Protein AF-0000000085017268 (afdb_homodimer)

Secondary structure (DSSP, 8-state):
----PPP-EEEEEE-HHHHHHHHTT-----HHHHHHHHHTT-SEEEEE-S-HHHHHHHHHHIIIII--SEEEEES---SSTT--HHHHHHHH-SEE-HHHHHHHHHHHHHHHGGGGGG---EEEEETTEEEEEE-SSHHHHHHHHHHHHHHHHHHHHHHHH-/----PPP-EEEEEE-HHHHHHHHTT-----HHHHHHHHHTT-SEEEEE-S-HHHHHHHHHHIIIII--SEEEEES---SSTT--HHHHHHHH-SEE-HHHHHHHHHHHHHHHGGGGGG---EEEEETTEEEEEE-SSHHHHHHHHHHHHHHHHHHHHHHHH-

Sequence (324 aa):
MHKKVEPKFGVITVSTSRYKALCLGEEVRDESGTFLRNELKAKCYTIVPDNREMIKGAIDFFIDKFKVNCIVLTGGTGLEREDVTIETLKEMFEKELEGFKIIFQLLSYEEVRFRTILSRATAGIYRKTLIYSLPGSLNACKLGAKIIKEESSHILGHVVKEMHKKVEPKFGVITVSTSRYKALCLGEEVRDESGTFLRNELKAKCYTIVPDNREMIKGAIDFFIDKFKVNCIVLTGGTGLEREDVTIETLKEMFEKELEGFKIIFQLLSYEEVRFRTILSRATAGIYRKTLIYSLPGSLNACKLGAKIIKEESSHILGHVVKE

Nearest PDB structures (foldseek):
  1r2k-assembly1_B  TM=9.024E-01  e=4.038E-14  Escherichia coli
  1mkz-assembly1_A  TM=8.775E-01  e=2.925E-14  Escherichia coli
  8byr-assembly1_B  TM=8.751E-01  e=1.231E-12  Mycolicibacterium smegmatis
  3rfq-assembly1_C  TM=8.771E-01  e=2.899E-11  Mycobacterium marinum M
  8byr-assembly1_C  TM=8.784E-01  e=4.001E-11  Mycolicibacterium smegmatis

pLDDT: mean 91.17, std 10.41, range [39.97, 98.94]

Radius of gyration: 21.65 Å; Cα contacts (8 Å, |Δi|>4): 636; chains: 2; bounding box: 40×64×43 Å

Structure (mmCIF, N/CA/C/O backbone):
data_AF-0000000085017268-model_v1
#
loop_
_entity.id
_entity.type
_entity.pdbx_description
1 polymer 'Molybdenum cofactor synthesis domain protein'
#
loop_
_atom_site.group_PDB
_atom_site.id
_atom_site.type_symbol
_atom_site.label_atom_id
_atom_site.label_alt_id
_atom_site.label_comp_id
_atom_site.label_asym_id
_atom_site.label_entity_id
_atom_site.label_seq_id
_atom_site.pdbx_PDB_ins_code
_atom_site.Cartn_x
_atom_site.Cartn_y
_atom_site.Cartn_z
_atom_site.occupancy
_atom_site.B_iso_or_equiv
_atom_site.auth_seq_id
_atom_site.auth_comp_id
_atom_site.auth_asym_id
_atom_site.auth_atom_id
_atom_site.pdbx_PDB_model_num
ATOM 1 N N . MET A 1 1 ? 19.297 -27.172 -23.047 1 39.97 1 MET A N 1
ATOM 2 C CA . MET A 1 1 ? 19.234 -27.422 -21.609 1 39.97 1 MET A CA 1
ATOM 3 C C . MET A 1 1 ? 18.906 -26.141 -20.844 1 39.97 1 MET A C 1
ATOM 5 O O . MET A 1 1 ? 19.672 -25.188 -20.875 1 39.97 1 MET A O 1
ATOM 9 N N . HIS A 1 2 ? 17.656 -25.812 -20.75 1 56.09 2 HIS A N 1
ATOM 10 C CA . HIS A 1 2 ? 17.266 -24.469 -20.359 1 56.09 2 HIS A CA 1
ATOM 11 C C . HIS A 1 2 ? 17.781 -24.109 -18.969 1 56.09 2 HIS A C 1
ATOM 13 O O . HIS A 1 2 ? 17.953 -24.984 -18.125 1 56.09 2 HIS A O 1
ATOM 19 N N . LYS A 1 3 ? 18.531 -23.125 -18.922 1 58.94 3 LYS A N 1
ATOM 20 C CA . LYS A 1 3 ? 19.141 -22.656 -17.672 1 58.94 3 LYS A CA 1
ATOM 21 C C . LYS A 1 3 ? 18.109 -22.594 -16.547 1 58.94 3 LYS A C 1
ATOM 23 O O . LYS A 1 3 ? 17.031 -22.031 -16.719 1 58.94 3 LYS A O 1
ATOM 28 N N . LYS A 1 4 ? 18.125 -23.531 -15.617 1 75.62 4 LYS A N 1
ATOM 29 C CA . LYS A 1 4 ? 17.266 -23.547 -14.438 1 75.62 4 LYS A CA 1
ATOM 30 C C . LYS A 1 4 ? 17.438 -22.281 -13.602 1 75.62 4 LYS A C 1
ATOM 32 O O . LYS A 1 4 ? 18.562 -21.938 -13.227 1 75.62 4 LYS A O 1
ATOM 37 N N . VAL A 1 5 ? 16.406 -21.406 -13.633 1 86.5 5 VAL A N 1
ATOM 38 C CA . VAL A 1 5 ? 16.422 -20.188 -12.82 1 86.5 5 VAL A CA 1
ATOM 39 C C . VAL A 1 5 ? 15.68 -20.422 -11.508 1 86.5 5 VAL A C 1
ATOM 41 O O . VAL A 1 5 ? 14.555 -20.922 -11.508 1 86.5 5 VAL A O 1
ATOM 44 N N . GLU A 1 6 ? 16.344 -20.219 -10.43 1 91.31 6 GLU A N 1
ATOM 45 C CA . GLU A 1 6 ? 15.734 -20.406 -9.109 1 91.31 6 GLU A CA 1
ATOM 46 C C . GLU A 1 6 ? 14.758 -19.281 -8.805 1 91.31 6 GLU A C 1
ATOM 48 O O . GLU A 1 6 ? 15.133 -18.094 -8.812 1 91.31 6 GLU A O 1
ATOM 53 N N . PRO A 1 7 ? 13.555 -19.641 -8.555 1 95.62 7 PRO A N 1
ATOM 54 C CA . PRO A 1 7 ? 12.57 -18.594 -8.258 1 95.62 7 PRO A CA 1
ATOM 55 C C . PRO A 1 7 ? 12.812 -17.922 -6.91 1 95.62 7 PRO A C 1
ATOM 57 O O . PRO A 1 7 ? 13.117 -18.594 -5.922 1 95.62 7 PRO A O 1
ATOM 60 N N . LYS A 1 8 ? 12.852 -16.672 -6.855 1 97.88 8 LYS A N 1
ATOM 61 C CA . LYS A 1 8 ? 12.789 -15.828 -5.66 1 97.88 8 LYS A CA 1
ATOM 62 C C . LYS A 1 8 ? 11.383 -15.281 -5.453 1 97.88 8 LYS A C 1
ATOM 64 O O . LYS A 1 8 ? 10.969 -14.352 -6.148 1 97.88 8 LYS A O 1
ATOM 69 N N . PHE A 1 9 ? 10.789 -15.789 -4.406 1 98.62 9 PHE A N 1
ATOM 70 C CA . PHE A 1 9 ? 9.352 -15.562 -4.293 1 98.62 9 PHE A CA 1
ATOM 71 C C . PHE A 1 9 ? 9.062 -14.352 -3.412 1 98.62 9 PHE A C 1
ATOM 73 O O . PHE A 1 9 ? 9.734 -14.133 -2.404 1 98.62 9 PHE A O 1
ATOM 80 N N . GLY A 1 10 ? 8.102 -13.531 -3.777 1 98.81 10 GLY A N 1
ATOM 81 C CA . GLY A 1 10 ? 7.34 -12.625 -2.932 1 98.81 10 GLY A CA 1
ATOM 82 C C . GLY A 1 10 ? 5.863 -12.961 -2.875 1 98.81 10 GLY A C 1
ATOM 83 O O . GLY A 1 10 ? 5.297 -13.461 -3.85 1 98.81 10 GLY A O 1
ATOM 84 N N . VAL A 1 11 ? 5.223 -12.672 -1.779 1 98.94 11 VAL A N 1
ATOM 85 C CA . VAL A 1 11 ? 3.803 -12.977 -1.633 1 98.94 11 VAL A CA 1
ATOM 86 C C . VAL A 1 11 ? 3.037 -11.703 -1.28 1 98.94 11 VAL A C 1
ATOM 88 O O . VAL A 1 11 ? 3.479 -10.922 -0.435 1 98.94 11 VAL A O 1
ATOM 91 N N . ILE A 1 12 ? 1.928 -11.5 -1.923 1 98.88 12 ILE A N 1
ATOM 92 C CA . ILE A 1 12 ? 1.052 -10.367 -1.655 1 98.88 12 ILE A CA 1
ATOM 93 C C . ILE A 1 12 ? -0.372 -10.859 -1.407 1 98.88 12 ILE A C 1
ATOM 95 O O . ILE A 1 12 ? -0.979 -11.484 -2.279 1 98.88 12 ILE A O 1
ATOM 99 N N . THR A 1 13 ? -0.902 -10.625 -0.258 1 98.69 13 THR A N 1
ATOM 100 C CA . THR A 1 13 ? -2.318 -10.859 -0.001 1 98.69 13 THR A CA 1
ATOM 101 C C . THR A 1 13 ? -3.141 -9.617 -0.349 1 98.69 13 THR A C 1
ATOM 103 O O . THR A 1 13 ? -2.809 -8.508 0.074 1 98.69 13 THR A O 1
ATOM 106 N N . VAL A 1 14 ? -4.129 -9.805 -1.176 1 97.69 14 VAL A N 1
ATOM 107 C CA . VAL A 1 14 ? -5.051 -8.727 -1.521 1 97.69 14 VAL A CA 1
ATOM 108 C C . VAL A 1 14 ? -6.363 -8.906 -0.762 1 97.69 14 VAL A C 1
ATOM 110 O O . VAL A 1 14 ? -7.117 -9.852 -1.027 1 97.69 14 VAL A O 1
ATOM 113 N N . SER A 1 15 ? -6.633 -7.996 0.13 1 96.56 15 SER A N 1
ATOM 114 C CA . SER A 1 15 ? -7.824 -8.07 0.966 1 96.56 15 SER A CA 1
ATOM 115 C C . SER A 1 15 ? -8.164 -6.707 1.562 1 96.56 15 SER A C 1
ATOM 117 O O . SER A 1 15 ? -7.461 -6.215 2.441 1 96.56 15 SER A O 1
ATOM 119 N N . THR A 1 16 ? -9.289 -6.203 1.181 1 95.94 16 THR A N 1
ATOM 120 C CA . THR A 1 16 ? -9.727 -4.91 1.693 1 95.94 16 THR A CA 1
ATOM 121 C C . THR A 1 16 ? -10.016 -4.988 3.189 1 95.94 16 THR A C 1
ATOM 123 O O . THR A 1 16 ? -9.594 -4.117 3.955 1 95.94 16 THR A O 1
ATOM 126 N N . SER A 1 17 ? -10.695 -6.023 3.623 1 95.75 17 SER A N 1
ATOM 127 C CA . SER A 1 17 ? -11.055 -6.164 5.031 1 95.75 17 SER A CA 1
ATOM 128 C C . SER A 1 17 ? -9.812 -6.297 5.91 1 95.75 17 SER A C 1
ATOM 130 O O . SER A 1 17 ? -9.727 -5.664 6.965 1 95.75 17 SER A O 1
ATOM 132 N N . ARG A 1 18 ? -8.82 -7.062 5.547 1 97.31 18 ARG A N 1
ATOM 133 C CA . ARG A 1 18 ? -7.605 -7.234 6.332 1 97.31 18 ARG A CA 1
ATOM 134 C C . ARG A 1 18 ? -6.777 -5.953 6.348 1 97.31 18 ARG A C 1
ATOM 136 O O . ARG A 1 18 ? -6.223 -5.582 7.383 1 97.31 18 ARG A O 1
ATOM 143 N N . TYR A 1 19 ? -6.711 -5.309 5.223 1 97.75 19 TYR A N 1
ATOM 144 C CA . TYR A 1 19 ? -5.965 -4.055 5.184 1 97.75 19 TYR A CA 1
ATOM 145 C C . TYR A 1 19 ? -6.613 -3.008 6.082 1 97.75 19 TYR A C 1
ATOM 147 O O . TYR A 1 19 ? -5.922 -2.25 6.762 1 97.75 19 TYR A O 1
ATOM 155 N N . LYS A 1 20 ? -7.918 -2.926 5.992 1 97.56 20 LYS A N 1
ATOM 156 C CA . LYS A 1 20 ? -8.641 -2.01 6.871 1 97.56 20 LYS A CA 1
ATOM 157 C C . LYS A 1 20 ? -8.328 -2.297 8.336 1 97.56 20 LYS A C 1
ATOM 159 O O . LYS A 1 20 ? -8.102 -1.372 9.117 1 97.56 20 LYS A O 1
ATOM 164 N N . ALA A 1 21 ? -8.375 -3.537 8.695 1 98 21 ALA A N 1
ATOM 165 C CA . ALA A 1 21 ? -8.062 -3.932 10.07 1 98 21 ALA A CA 1
ATOM 166 C C . ALA A 1 21 ? -6.66 -3.49 10.461 1 98 21 ALA A C 1
ATOM 168 O O . ALA A 1 21 ? -6.441 -3.008 11.578 1 98 21 ALA A O 1
ATOM 169 N N . LEU A 1 22 ? -5.707 -3.623 9.609 1 97.38 22 LEU A N 1
ATOM 170 C CA . LEU A 1 22 ? -4.34 -3.18 9.859 1 97.38 22 LEU A CA 1
ATOM 171 C C . LEU A 1 22 ? -4.293 -1.676 10.102 1 97.38 22 LEU A C 1
ATOM 173 O O . LEU A 1 22 ? -3.6 -1.212 11.016 1 97.38 22 LEU A O 1
ATOM 177 N N . CYS A 1 23 ? -5.035 -0.948 9.281 1 97.94 23 CYS A N 1
ATOM 178 C CA . CYS A 1 23 ? -5.055 0.506 9.398 1 97.94 23 CYS A CA 1
ATOM 179 C C . CYS A 1 23 ? -5.621 0.938 10.742 1 97.94 23 CYS A C 1
ATOM 181 O O . CYS A 1 23 ? -5.375 2.061 11.195 1 97.94 23 CYS A O 1
ATOM 183 N N . LEU A 1 24 ? -6.414 0.083 11.32 1 97.19 24 LEU A N 1
ATOM 184 C CA . LEU A 1 24 ? -7.051 0.385 12.594 1 97.19 24 LEU A CA 1
ATOM 185 C C . LEU A 1 24 ? -6.199 -0.118 13.758 1 97.19 24 LEU A C 1
ATOM 187 O O . LEU A 1 24 ? -6.555 0.073 14.922 1 97.19 24 LEU A O 1
ATOM 191 N N . GLY A 1 25 ? -5.066 -0.771 13.406 1 94.81 25 GLY A N 1
ATOM 192 C CA . GLY A 1 25 ? -4.18 -1.289 14.43 1 94.81 25 GLY A CA 1
ATOM 193 C C . GLY A 1 25 ? -4.641 -2.613 15.008 1 94.81 25 GLY A C 1
ATOM 194 O O . GLY A 1 25 ? -4.23 -2.996 16.109 1 94.81 25 GLY A O 1
ATOM 195 N N . GLU A 1 26 ? -5.465 -3.279 14.305 1 96.25 26 GLU A N 1
ATOM 196 C CA . GLU A 1 26 ? -5.973 -4.574 14.75 1 96.25 26 GLU A CA 1
ATOM 197 C C . GLU A 1 26 ? -5.066 -5.711 14.281 1 96.25 26 GLU A C 1
ATOM 199 O O . GLU A 1 26 ? -4.328 -5.562 13.312 1 96.25 26 GLU A O 1
ATOM 204 N N . GLU A 1 27 ? -5.129 -6.77 15.031 1 94.12 27 GLU A N 1
ATOM 205 C CA . GLU A 1 27 ? -4.438 -7.977 14.586 1 94.12 27 GLU A CA 1
ATOM 206 C C . GLU A 1 27 ? -5.16 -8.625 13.414 1 94.12 27 GLU A C 1
ATOM 208 O O . GLU A 1 27 ? -6.391 -8.664 13.375 1 94.12 27 GLU A O 1
ATOM 213 N N . VAL A 1 28 ? -4.355 -9.078 12.523 1 95.5 28 VAL A N 1
ATOM 214 C CA . VAL A 1 28 ? -4.941 -9.688 11.336 1 95.5 28 VAL A CA 1
ATOM 215 C C . VAL A 1 28 ? -4.398 -11.109 11.164 1 95.5 28 VAL A C 1
ATOM 217 O O . VAL A 1 28 ? -3.197 -11.344 11.297 1 95.5 28 VAL A O 1
ATOM 220 N N . ARG A 1 29 ? -5.328 -12.008 10.938 1 94.88 29 ARG A N 1
ATOM 221 C CA . ARG A 1 29 ? -4.957 -13.383 10.594 1 94.88 29 ARG A CA 1
ATOM 222 C C . ARG A 1 29 ? -5.055 -13.617 9.094 1 94.88 29 ARG A C 1
ATOM 224 O O . ARG A 1 29 ? -6.125 -13.453 8.5 1 94.88 29 ARG A O 1
ATOM 231 N N . ASP A 1 30 ? -3.979 -13.945 8.508 1 97.38 30 ASP A N 1
ATOM 232 C CA . ASP A 1 30 ? -3.902 -14.242 7.082 1 97.38 30 ASP A CA 1
ATOM 233 C C . ASP A 1 30 ? -3.398 -15.664 6.844 1 97.38 30 ASP A C 1
ATOM 235 O O . ASP A 1 30 ? -2.227 -15.867 6.52 1 97.38 30 ASP A O 1
ATOM 239 N N . GLU A 1 31 ? -4.281 -16.578 6.887 1 97.56 31 GLU A N 1
ATOM 240 C CA . GLU A 1 31 ? -3.924 -18 6.793 1 97.56 31 GLU A CA 1
ATOM 241 C C . GLU A 1 31 ? -3.328 -18.328 5.426 1 97.56 31 GLU A C 1
ATOM 243 O O . GLU A 1 31 ? -2.289 -18.984 5.336 1 97.56 31 GLU A O 1
ATOM 248 N N . SER A 1 32 ? -3.932 -17.875 4.371 1 97.88 32 SER A N 1
ATOM 249 C CA . SER A 1 32 ? -3.49 -18.188 3.016 1 97.88 32 SER A CA 1
ATOM 250 C C . SER A 1 32 ? -2.141 -17.547 2.715 1 97.88 32 SER A C 1
ATOM 252 O O . SER A 1 32 ? -1.228 -18.219 2.219 1 97.88 32 SER A O 1
ATOM 254 N N . GLY A 1 33 ? -2.031 -16.219 3.004 1 98.5 33 GLY A N 1
ATOM 255 C CA . GLY A 1 33 ? -0.76 -15.539 2.805 1 98.5 33 GLY A CA 1
ATOM 256 C C . GLY A 1 33 ? 0.375 -16.156 3.602 1 98.5 33 GLY A C 1
ATOM 257 O O . GLY A 1 33 ? 1.486 -16.312 3.09 1 98.5 33 GLY A O 1
ATOM 258 N N . THR A 1 34 ? 0.059 -16.516 4.859 1 98.06 34 THR A N 1
ATOM 259 C CA . THR A 1 34 ? 1.055 -17.141 5.723 1 98.06 34 THR A CA 1
ATOM 260 C C . THR A 1 34 ? 1.478 -18.5 5.168 1 98.06 34 THR A C 1
ATOM 262 O O . THR A 1 34 ? 2.666 -18.828 5.141 1 98.06 34 THR A O 1
ATOM 265 N N . PHE A 1 35 ? 0.541 -19.281 4.742 1 98.69 35 PHE A N 1
ATOM 266 C CA . PHE A 1 35 ? 0.838 -20.578 4.141 1 98.69 35 PHE A CA 1
ATOM 267 C C . PHE A 1 35 ? 1.761 -20.422 2.938 1 98.69 35 PHE A C 1
ATOM 269 O O . PHE A 1 35 ? 2.779 -21.109 2.834 1 98.69 35 PHE A O 1
ATOM 276 N N . LEU A 1 36 ? 1.409 -19.484 2.018 1 98.69 36 LEU A N 1
ATOM 277 C CA . LEU A 1 36 ? 2.189 -19.281 0.802 1 98.69 36 LEU A CA 1
ATOM 278 C C . LEU A 1 36 ? 3.598 -18.797 1.133 1 98.69 36 LEU A C 1
ATOM 280 O O . LEU A 1 36 ? 4.57 -19.25 0.516 1 98.69 36 LEU A O 1
ATOM 284 N N . ARG A 1 37 ? 3.619 -17.875 2.064 1 98.31 37 ARG A N 1
ATOM 285 C CA . ARG A 1 37 ? 4.918 -17.359 2.49 1 98.31 37 ARG A CA 1
ATOM 286 C C . ARG A 1 37 ? 5.828 -18.5 2.955 1 98.31 37 ARG A C 1
ATOM 288 O O . ARG A 1 37 ? 6.992 -18.562 2.557 1 98.31 37 ARG A O 1
ATOM 295 N N . ASN A 1 38 ? 5.309 -19.359 3.768 1 98.31 38 ASN A N 1
ATOM 296 C CA . ASN A 1 38 ? 6.074 -20.469 4.328 1 98.31 38 ASN A CA 1
ATOM 297 C C . ASN A 1 38 ? 6.379 -21.531 3.271 1 98.31 38 ASN A C 1
ATOM 299 O O . ASN A 1 38 ? 7.52 -21.984 3.146 1 98.31 38 ASN A O 1
ATOM 303 N N . GLU A 1 39 ? 5.348 -21.922 2.529 1 98.06 39 GLU A N 1
ATOM 304 C CA . GLU A 1 39 ? 5.461 -23 1.552 1 98.06 39 GLU A CA 1
ATOM 305 C C . GLU A 1 39 ? 6.48 -22.656 0.468 1 98.06 39 GLU A C 1
ATOM 307 O O . GLU A 1 39 ? 7.219 -23.531 0.004 1 98.06 39 GLU A O 1
ATOM 312 N N . LEU A 1 40 ? 6.559 -21.375 0.09 1 98.25 40 LEU A N 1
ATOM 313 C CA . LEU A 1 40 ? 7.398 -20.969 -1.025 1 98.25 40 LEU A CA 1
ATOM 314 C C . LEU A 1 40 ? 8.695 -20.328 -0.524 1 98.25 40 LEU A C 1
ATOM 316 O O . LEU A 1 40 ? 9.531 -19.906 -1.322 1 98.25 40 LEU A O 1
ATOM 320 N N . LYS A 1 41 ? 8.828 -20.297 0.837 1 97.69 41 LYS A N 1
ATOM 321 C CA . LYS A 1 41 ? 9.969 -19.609 1.43 1 97.69 41 LYS A CA 1
ATOM 322 C C . LYS A 1 41 ? 10.148 -18.219 0.823 1 97.69 41 LYS A C 1
ATOM 324 O O . LYS A 1 41 ? 11.242 -17.875 0.362 1 97.69 41 LYS A O 1
ATOM 329 N N . ALA A 1 42 ? 9.086 -17.438 0.883 1 98.56 42 ALA A N 1
ATOM 330 C CA . ALA A 1 42 ? 9.055 -16.125 0.231 1 98.56 42 ALA A CA 1
ATOM 331 C C . ALA A 1 42 ? 10.008 -15.148 0.912 1 98.56 42 ALA A C 1
ATOM 333 O O . ALA A 1 42 ? 10.109 -15.117 2.141 1 98.56 42 ALA A O 1
ATOM 334 N N . LYS A 1 43 ? 10.617 -14.289 0.126 1 98.25 43 LYS A N 1
ATOM 335 C CA . LYS A 1 43 ? 11.57 -13.297 0.609 1 98.25 43 LYS A CA 1
ATOM 336 C C . LYS A 1 43 ? 10.852 -12.125 1.274 1 98.25 43 LYS A C 1
ATOM 338 O O . LYS A 1 43 ? 11.43 -11.43 2.109 1 98.25 43 LYS A O 1
ATOM 343 N N . CYS A 1 44 ? 9.695 -11.875 0.878 1 98.56 44 CYS A N 1
ATOM 344 C CA . CYS A 1 44 ? 8.93 -10.719 1.339 1 98.56 44 CYS A CA 1
ATOM 345 C C . CYS A 1 44 ? 7.434 -10.984 1.236 1 98.56 44 CYS A C 1
ATOM 347 O O . CYS A 1 44 ? 7 -11.828 0.45 1 98.56 44 CYS A O 1
ATOM 349 N N . TYR A 1 45 ? 6.715 -10.281 2.039 1 98.81 45 TYR A N 1
ATOM 350 C CA . TYR A 1 45 ? 5.27 -10.438 2.154 1 98.81 45 TYR A CA 1
ATOM 351 C C . TYR A 1 45 ? 4.605 -9.117 2.512 1 98.81 45 TYR A C 1
ATOM 353 O O . TYR A 1 45 ? 5.156 -8.328 3.281 1 98.81 45 TYR A O 1
ATOM 361 N N . THR A 1 46 ? 3.459 -8.867 1.918 1 98.75 46 THR A N 1
ATOM 362 C CA . THR A 1 46 ? 2.682 -7.699 2.318 1 98.75 46 THR A CA 1
ATOM 363 C C . THR A 1 46 ? 1.193 -7.93 2.078 1 98.75 46 THR A C 1
ATOM 365 O O . THR A 1 46 ? 0.811 -8.867 1.37 1 98.75 46 THR A O 1
ATOM 368 N N . ILE A 1 47 ? 0.353 -7.176 2.756 1 98.62 47 ILE A N 1
ATOM 369 C CA . ILE A 1 47 ? -1.088 -7.129 2.533 1 98.62 47 ILE A CA 1
ATOM 370 C C . ILE A 1 47 ? -1.475 -5.781 1.929 1 98.62 47 ILE A C 1
ATOM 372 O O . ILE A 1 47 ? -1.058 -4.73 2.42 1 98.62 47 ILE A O 1
ATOM 376 N N . VAL A 1 48 ? -2.17 -5.754 0.869 1 98.31 48 VAL A N 1
ATOM 377 C CA . VAL A 1 48 ? -2.73 -4.559 0.253 1 98.31 48 VAL A CA 1
ATOM 378 C C . VAL A 1 48 ? -4.234 -4.73 0.053 1 98.31 48 VAL A C 1
ATOM 380 O O . VAL A 1 48 ? -4.734 -5.859 0.019 1 98.31 48 VAL A O 1
ATOM 383 N N . PRO A 1 49 ? -5.008 -3.572 -0.042 1 96.88 49 PRO A N 1
ATOM 384 C CA . PRO A 1 49 ? -6.434 -3.684 -0.36 1 96.88 49 PRO A CA 1
ATOM 385 C C . PRO A 1 49 ? -6.691 -3.891 -1.851 1 96.88 49 PRO A C 1
ATOM 387 O O . PRO A 1 49 ? -5.758 -3.834 -2.656 1 96.88 49 PRO A O 1
ATOM 390 N N . ASP A 1 50 ? -8.023 -4.184 -2.189 1 94.38 50 ASP A N 1
ATOM 391 C CA . ASP A 1 50 ? -8.453 -4.246 -3.584 1 94.38 50 ASP A CA 1
ATOM 392 C C . ASP A 1 50 ? -8.398 -2.865 -4.238 1 94.38 50 ASP A C 1
ATOM 394 O O . ASP A 1 50 ? -9.43 -2.256 -4.5 1 94.38 50 ASP A O 1
ATOM 398 N N . ASN A 1 51 ? -7.148 -2.363 -4.383 1 95.44 51 ASN A N 1
ATOM 399 C CA . ASN A 1 51 ? -6.836 -1.054 -4.941 1 95.44 51 ASN A CA 1
ATOM 400 C C . ASN A 1 51 ? -5.766 -1.149 -6.027 1 95.44 51 ASN A C 1
ATOM 402 O O . ASN A 1 51 ? -4.656 -1.613 -5.77 1 95.44 51 ASN A O 1
ATOM 406 N N . ARG A 1 52 ? -6.195 -0.73 -7.207 1 96.31 52 ARG A N 1
ATOM 407 C CA . ARG A 1 52 ? -5.359 -0.888 -8.391 1 96.31 52 ARG A CA 1
ATOM 408 C C . ARG A 1 52 ? -3.963 -0.32 -8.156 1 96.31 52 ARG A C 1
ATOM 410 O O . ARG A 1 52 ? -2.963 -0.993 -8.406 1 96.31 52 ARG A O 1
ATOM 417 N N . GLU A 1 53 ? -3.85 0.939 -7.668 1 97.19 53 GLU A N 1
ATOM 418 C CA . GLU A 1 53 ? -2.57 1.61 -7.465 1 97.19 53 GLU A CA 1
ATOM 419 C C . GLU A 1 53 ? -1.716 0.872 -6.438 1 97.19 53 GLU A C 1
ATOM 421 O O . GLU A 1 53 ? -0.518 0.673 -6.648 1 97.19 53 GLU A O 1
ATOM 426 N N . MET A 1 54 ? -2.322 0.468 -5.352 1 97.56 54 MET A N 1
ATOM 427 C CA . MET A 1 54 ? -1.564 -0.185 -4.289 1 97.56 54 MET A CA 1
ATOM 428 C C . MET A 1 54 ? -1.062 -1.553 -4.738 1 97.56 54 MET A C 1
ATOM 430 O O . MET A 1 54 ? 0.042 -1.963 -4.375 1 97.56 54 MET A O 1
ATOM 434 N N . ILE A 1 55 ? -1.874 -2.277 -5.508 1 98.06 55 ILE A N 1
ATOM 435 C CA . ILE A 1 55 ? -1.454 -3.566 -6.047 1 98.06 55 ILE A CA 1
ATOM 436 C C . ILE A 1 55 ? -0.26 -3.373 -6.977 1 98.06 55 ILE A C 1
ATOM 438 O O . ILE A 1 55 ? 0.774 -4.027 -6.812 1 98.06 55 ILE A O 1
ATOM 442 N N . LYS A 1 56 ? -0.408 -2.475 -7.93 1 98.25 56 LYS A N 1
ATOM 443 C CA . LYS A 1 56 ? 0.677 -2.189 -8.867 1 98.25 56 LYS A CA 1
ATOM 444 C C . LYS A 1 56 ? 1.938 -1.749 -8.125 1 98.25 56 LYS A C 1
ATOM 446 O O . LYS A 1 56 ? 3.035 -2.225 -8.422 1 98.25 56 LYS A O 1
ATOM 451 N N . GLY A 1 57 ? 1.776 -0.825 -7.207 1 98.38 57 GLY A N 1
ATOM 452 C CA . GLY A 1 57 ? 2.902 -0.322 -6.438 1 98.38 57 GLY A CA 1
ATOM 453 C C . GLY A 1 57 ? 3.621 -1.404 -5.656 1 98.38 57 GLY A C 1
ATOM 454 O O . GLY A 1 57 ? 4.852 -1.417 -5.59 1 98.38 57 GLY A O 1
ATOM 455 N N . ALA A 1 58 ? 2.848 -2.281 -4.996 1 98.56 58 ALA A N 1
ATOM 456 C CA . ALA A 1 58 ? 3.441 -3.367 -4.219 1 98.56 58 ALA A CA 1
ATOM 457 C C . ALA A 1 58 ? 4.27 -4.289 -5.109 1 98.56 58 ALA A C 1
ATOM 459 O O . ALA A 1 58 ? 5.371 -4.699 -4.734 1 98.56 58 ALA A O 1
ATOM 460 N N . ILE A 1 59 ? 3.715 -4.617 -6.297 1 98.69 59 ILE A N 1
ATOM 461 C CA . ILE A 1 59 ? 4.414 -5.477 -7.246 1 98.69 59 ILE A CA 1
ATOM 462 C C . ILE A 1 59 ? 5.723 -4.816 -7.676 1 98.69 59 ILE A C 1
ATOM 464 O O . ILE A 1 59 ? 6.785 -5.438 -7.621 1 98.69 59 ILE A O 1
ATOM 468 N N . ASP A 1 60 ? 5.621 -3.582 -8.062 1 98.44 60 ASP A N 1
ATOM 469 C CA . ASP A 1 60 ? 6.816 -2.857 -8.484 1 98.44 60 ASP A CA 1
ATOM 470 C C . ASP A 1 60 ? 7.836 -2.771 -7.352 1 98.44 60 ASP A C 1
ATOM 472 O O . ASP A 1 60 ? 9.039 -2.912 -7.582 1 98.44 60 ASP A O 1
ATOM 476 N N . PHE A 1 61 ? 7.34 -2.523 -6.195 1 98.38 61 PHE A N 1
ATOM 477 C CA . PHE A 1 61 ? 8.219 -2.416 -5.035 1 98.38 61 PHE A CA 1
ATOM 478 C C . PHE A 1 61 ? 8.969 -3.723 -4.805 1 98.38 61 PHE A C 1
ATOM 480 O O . PHE A 1 61 ? 10.172 -3.713 -4.535 1 98.38 61 PHE A O 1
ATOM 487 N N . PHE A 1 62 ? 8.297 -4.855 -4.848 1 98.56 62 PHE A N 1
ATOM 488 C CA . PHE A 1 62 ? 8.922 -6.156 -4.645 1 98.56 62 PHE A CA 1
ATOM 489 C C . PHE A 1 62 ? 10 -6.41 -5.688 1 98.56 62 PHE A C 1
ATOM 491 O O . PHE A 1 62 ? 11.086 -6.895 -5.363 1 98.56 62 PHE A O 1
ATOM 498 N N . ILE A 1 63 ? 9.672 -6.086 -6.93 1 98.12 63 ILE A N 1
ATOM 499 C CA . ILE A 1 63 ? 10.617 -6.297 -8.016 1 98.12 63 ILE A CA 1
ATOM 500 C C . ILE A 1 63 ? 11.852 -5.418 -7.809 1 98.12 63 ILE A C 1
ATOM 502 O O . ILE A 1 63 ? 12.984 -5.895 -7.902 1 98.12 63 ILE A O 1
ATOM 506 N N . ASP A 1 64 ? 11.633 -4.188 -7.461 1 97.38 64 ASP A N 1
ATOM 507 C CA . ASP A 1 64 ? 12.711 -3.203 -7.43 1 97.38 64 ASP A CA 1
ATOM 508 C C . ASP A 1 64 ? 13.562 -3.361 -6.168 1 97.38 64 ASP A C 1
ATOM 510 O O . ASP A 1 64 ? 14.781 -3.215 -6.219 1 97.38 64 ASP A O 1
ATOM 514 N N . LYS A 1 65 ? 12.93 -3.629 -5.086 1 96.62 65 LYS A N 1
ATOM 515 C CA . LYS A 1 65 ? 13.633 -3.508 -3.814 1 96.62 65 LYS A CA 1
ATOM 516 C C . LYS A 1 65 ? 14.055 -4.875 -3.287 1 96.62 65 LYS A C 1
ATOM 518 O O . LYS A 1 65 ? 15.078 -5 -2.607 1 96.62 65 LYS A O 1
ATOM 523 N N . PHE A 1 66 ? 13.258 -5.91 -3.527 1 97.62 66 PHE A N 1
ATOM 524 C CA . PHE A 1 66 ? 13.594 -7.242 -3.039 1 97.62 66 PHE A CA 1
ATOM 525 C C . PHE A 1 66 ? 14.156 -8.102 -4.164 1 97.62 66 PHE A C 1
ATOM 527 O O . PHE A 1 66 ? 14.633 -9.219 -3.92 1 97.62 66 PHE A O 1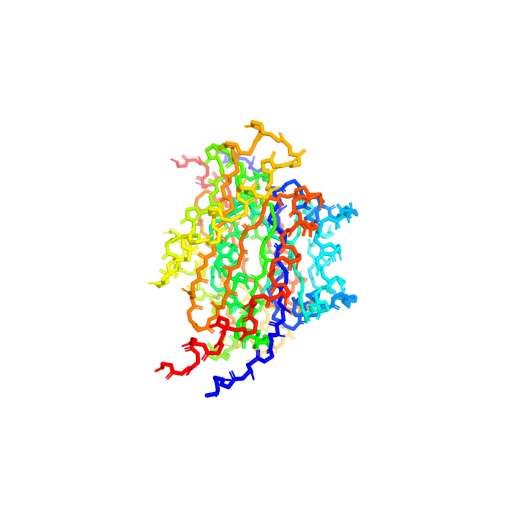
ATOM 534 N N . LYS A 1 67 ? 14.062 -7.617 -5.406 1 97.38 67 LYS A N 1
ATOM 535 C CA . LYS A 1 67 ? 14.617 -8.273 -6.582 1 97.38 67 LYS A CA 1
ATOM 536 C C . LYS A 1 67 ? 14.07 -9.688 -6.738 1 97.38 67 LYS A C 1
ATOM 538 O O . LYS A 1 67 ? 14.82 -10.625 -7.023 1 97.38 67 LYS A O 1
ATOM 543 N N . VAL A 1 68 ? 12.836 -9.867 -6.48 1 97.75 68 VAL A N 1
ATOM 544 C CA . VAL A 1 68 ? 12.188 -11.156 -6.703 1 97.75 68 VAL A CA 1
ATOM 545 C C . VAL A 1 68 ? 11.883 -11.328 -8.188 1 97.75 68 VAL A C 1
ATOM 547 O O . VAL A 1 68 ? 11.742 -10.344 -8.922 1 97.75 68 VAL A O 1
ATOM 550 N N . ASN A 1 69 ? 11.836 -12.586 -8.594 1 97.56 69 ASN A N 1
ATOM 551 C CA . ASN A 1 69 ? 11.492 -12.875 -9.984 1 97.56 69 ASN A CA 1
ATOM 552 C C . ASN A 1 69 ? 10.219 -13.703 -10.094 1 97.56 69 ASN A C 1
ATOM 554 O O . ASN A 1 69 ? 9.844 -14.133 -11.18 1 97.56 69 ASN A O 1
ATOM 558 N N . CYS A 1 70 ? 9.531 -13.914 -8.984 1 98.12 70 CYS A N 1
ATOM 559 C CA . CYS A 1 70 ? 8.242 -14.594 -8.914 1 98.12 70 CYS A CA 1
ATOM 560 C C . CYS A 1 70 ? 7.383 -14.023 -7.793 1 98.12 70 CYS A C 1
ATOM 562 O O . CYS A 1 70 ? 7.816 -13.953 -6.641 1 98.12 70 CYS A O 1
ATOM 564 N N . ILE A 1 71 ? 6.223 -13.562 -8.125 1 98.81 71 ILE A N 1
ATOM 565 C CA . ILE A 1 71 ? 5.301 -13.008 -7.141 1 98.81 71 ILE A CA 1
ATOM 566 C C . ILE A 1 71 ? 3.988 -13.781 -7.164 1 98.81 71 ILE A C 1
ATOM 568 O O . ILE A 1 71 ? 3.445 -14.062 -8.234 1 98.81 71 ILE A O 1
ATOM 572 N N . VAL A 1 72 ? 3.518 -14.141 -6.039 1 98.75 72 VAL A N 1
ATOM 573 C CA . VAL A 1 72 ? 2.238 -14.836 -5.918 1 98.75 72 VAL A CA 1
ATOM 574 C C . VAL A 1 72 ? 1.256 -13.977 -5.129 1 98.75 72 VAL A C 1
ATOM 576 O O . VAL A 1 72 ? 1.504 -13.641 -3.969 1 98.75 72 VAL A O 1
ATOM 579 N N . LEU A 1 73 ? 0.236 -13.602 -5.766 1 98.56 73 LEU A N 1
ATOM 580 C CA . LEU A 1 73 ? -0.858 -12.906 -5.094 1 98.56 73 LEU A CA 1
ATOM 581 C C . LEU A 1 73 ? -1.952 -13.891 -4.688 1 98.56 73 LEU A C 1
ATOM 583 O O . LEU A 1 73 ? -2.221 -14.859 -5.402 1 98.56 73 LEU A O 1
ATOM 587 N N . THR A 1 74 ? -2.596 -13.609 -3.633 1 97.75 74 THR A N 1
ATOM 588 C CA . THR A 1 74 ? -3.771 -14.367 -3.213 1 97.75 74 THR A CA 1
ATOM 589 C C . THR A 1 74 ? -4.859 -13.422 -2.699 1 97.75 74 THR A C 1
ATOM 591 O O . THR A 1 74 ? -4.562 -12.43 -2.029 1 97.75 74 THR A O 1
ATOM 594 N N . GLY A 1 75 ? -6.098 -13.742 -3.078 1 94.25 75 GLY A N 1
ATOM 595 C CA . GLY A 1 75 ? -7.227 -12.906 -2.697 1 94.25 75 GLY A CA 1
ATOM 596 C C . GLY A 1 75 ? -7.598 -11.883 -3.752 1 94.25 75 GLY A C 1
ATOM 597 O O . GLY A 1 75 ? -6.844 -11.664 -4.703 1 94.25 75 GLY A O 1
ATOM 598 N N . GLY A 1 76 ? -8.734 -11.234 -3.572 1 90.56 76 GLY A N 1
ATOM 599 C CA . GLY A 1 76 ? -9.203 -10.172 -4.445 1 90.56 76 GLY A CA 1
ATOM 600 C C . GLY A 1 76 ? -9.656 -10.672 -5.805 1 90.56 76 GLY A C 1
ATOM 601 O O . GLY A 1 76 ? -9.57 -9.945 -6.797 1 90.56 76 GLY A O 1
ATOM 602 N N . THR A 1 77 ? -10.016 -11.883 -5.941 1 85.5 77 THR A N 1
ATOM 603 C CA . THR A 1 77 ? -10.328 -12.453 -7.25 1 85.5 77 THR A CA 1
ATOM 604 C C . THR A 1 77 ? -11.844 -12.586 -7.426 1 85.5 77 THR A C 1
ATOM 606 O O . THR A 1 77 ? -12.305 -13.164 -8.414 1 85.5 77 THR A O 1
ATO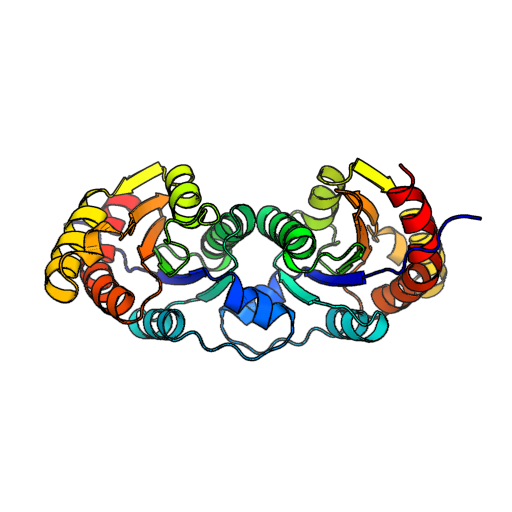M 609 N N . GLY A 1 78 ? -12.539 -12.102 -6.496 1 79 78 GLY A N 1
ATOM 610 C CA . GLY A 1 78 ? -13.984 -12.242 -6.566 1 79 78 GLY A CA 1
ATOM 611 C C . GLY A 1 78 ? -14.594 -11.516 -7.75 1 79 78 GLY A C 1
ATOM 612 O O . GLY A 1 78 ? -13.883 -10.938 -8.57 1 79 78 GLY A O 1
ATOM 613 N N . LEU A 1 79 ? -15.844 -11.703 -7.93 1 74.31 79 LEU A N 1
ATOM 614 C CA . LEU A 1 79 ? -16.562 -11.188 -9.086 1 74.31 79 LEU A CA 1
ATOM 615 C C . LEU A 1 79 ? -17.219 -9.852 -8.766 1 74.31 79 LEU A C 1
ATOM 617 O O . LEU A 1 79 ? -17.812 -9.219 -9.648 1 74.31 79 LEU A O 1
ATOM 621 N N . GLU A 1 80 ? -17.062 -9.445 -7.672 1 66.81 80 GLU A N 1
ATOM 622 C CA . GLU A 1 80 ? -17.75 -8.203 -7.324 1 66.81 80 GLU A CA 1
ATOM 623 C C . GLU A 1 80 ? -17.094 -7.004 -8.016 1 66.81 80 GLU A C 1
ATOM 625 O O . GLU A 1 80 ? -15.961 -7.098 -8.5 1 66.81 80 GLU A O 1
ATOM 630 N N . ARG A 1 81 ? -17.891 -6.023 -8.289 1 56.78 81 ARG A N 1
ATOM 631 C CA . ARG A 1 81 ? -17.484 -4.812 -8.992 1 56.78 81 ARG A CA 1
ATOM 632 C C . ARG A 1 81 ? -16.203 -4.246 -8.414 1 56.78 81 ARG A C 1
ATOM 634 O O . ARG A 1 81 ? -15.359 -3.725 -9.148 1 56.78 81 ARG A O 1
ATOM 641 N N . GLU A 1 82 ? -16.109 -4.465 -7.273 1 63.28 82 GLU A N 1
ATOM 642 C CA . GLU A 1 82 ? -14.969 -3.836 -6.621 1 63.28 82 GLU A CA 1
ATOM 643 C C . GLU A 1 82 ? -13.703 -4.66 -6.809 1 63.28 82 GLU A C 1
ATOM 645 O O . GLU A 1 82 ? -12.602 -4.188 -6.523 1 63.28 82 GLU A O 1
ATOM 650 N N . ASP A 1 83 ? -13.969 -5.707 -7.477 1 68 83 ASP A N 1
ATOM 651 C CA . ASP A 1 83 ? -12.781 -6.543 -7.66 1 68 83 ASP A CA 1
ATOM 652 C C . ASP A 1 83 ? -11.938 -6.039 -8.828 1 68 83 ASP A C 1
ATOM 654 O O . ASP A 1 83 ? -12.375 -6.066 -9.977 1 68 83 ASP A O 1
ATOM 658 N N . VAL A 1 84 ? -10.75 -5.594 -8.492 1 86.62 84 VAL A N 1
ATOM 659 C CA . VAL A 1 84 ? -9.898 -4.934 -9.477 1 86.62 84 VAL A CA 1
ATOM 660 C C . VAL A 1 84 ? -8.594 -5.707 -9.633 1 86.62 84 VAL A C 1
ATOM 662 O O . VAL A 1 84 ? -7.809 -5.434 -10.539 1 86.62 84 VAL A O 1
ATOM 665 N N . THR A 1 85 ? -8.422 -6.758 -8.891 1 92.06 85 THR A N 1
ATOM 666 C CA . THR A 1 85 ? -7.117 -7.402 -8.844 1 92.06 85 THR A CA 1
ATOM 667 C C . THR A 1 85 ? -6.77 -8.023 -10.195 1 92.06 85 THR A C 1
ATOM 669 O O . THR A 1 85 ? -5.746 -7.684 -10.797 1 92.06 85 THR A O 1
ATOM 672 N N . ILE A 1 86 ? -7.664 -8.82 -10.727 1 91.75 86 ILE A N 1
ATOM 673 C CA . ILE A 1 86 ? -7.387 -9.562 -11.953 1 91.75 86 ILE A CA 1
ATOM 674 C C . ILE A 1 86 ? -7.25 -8.586 -13.117 1 91.75 86 ILE A C 1
ATOM 676 O O . ILE A 1 86 ? -6.332 -8.711 -13.938 1 91.75 86 ILE A O 1
ATOM 680 N N . GLU A 1 87 ? -8.164 -7.684 -13.227 1 92.94 87 GLU A N 1
ATOM 681 C CA . GLU A 1 87 ? -8.109 -6.672 -14.281 1 92.94 87 GLU A CA 1
ATOM 682 C C . GLU A 1 87 ? -6.809 -5.883 -14.227 1 92.94 87 GLU A C 1
ATOM 684 O O . GLU A 1 87 ? -6.191 -5.617 -15.258 1 92.94 87 GLU A O 1
ATOM 689 N N . THR A 1 88 ? -6.387 -5.457 -13.016 1 95.38 88 THR A N 1
ATOM 690 C CA . THR A 1 88 ? -5.133 -4.738 -12.828 1 95.38 88 THR A CA 1
ATOM 691 C C . THR A 1 88 ? -3.955 -5.566 -13.328 1 95.38 88 THR A C 1
ATOM 693 O O . THR A 1 88 ? -3.109 -5.066 -14.078 1 95.38 88 THR A O 1
ATOM 696 N N . LEU A 1 89 ? -3.926 -6.812 -12.984 1 96.5 89 LEU A N 1
ATOM 697 C CA . LEU A 1 89 ? -2.822 -7.688 -13.367 1 96.5 89 LEU A CA 1
ATOM 698 C C . LEU A 1 89 ? -2.787 -7.891 -14.875 1 96.5 89 LEU A C 1
ATOM 700 O O . LEU A 1 89 ? -1.717 -7.855 -15.484 1 96.5 89 LEU A O 1
ATOM 704 N N . LYS A 1 90 ? -3.932 -8.109 -15.453 1 94.38 90 LYS A N 1
ATOM 705 C CA . LYS A 1 90 ? -4 -8.312 -16.906 1 94.38 90 LYS A CA 1
ATOM 706 C C . LYS A 1 90 ? -3.461 -7.102 -17.656 1 94.38 90 LYS A C 1
ATOM 708 O O . LYS A 1 90 ? -2.846 -7.246 -18.719 1 94.38 90 LYS A O 1
ATOM 713 N N . GLU A 1 91 ? -3.725 -5.949 -17.109 1 95.75 91 GLU A N 1
ATOM 714 C CA . GLU A 1 91 ? -3.205 -4.727 -17.719 1 95.75 91 GLU A CA 1
ATOM 715 C C . GLU A 1 91 ? -1.688 -4.637 -17.562 1 95.75 91 GLU A C 1
ATOM 717 O O . GLU A 1 91 ? -1.015 -4.008 -18.391 1 95.75 91 GLU A O 1
ATOM 722 N N . MET A 1 92 ? -1.151 -5.277 -16.578 1 97.12 92 MET A N 1
ATOM 723 C CA . MET A 1 92 ? 0.282 -5.219 -16.297 1 97.12 92 MET A CA 1
ATOM 724 C C . MET A 1 92 ? 1.032 -6.266 -17.125 1 97.12 92 MET A C 1
ATOM 726 O O . MET A 1 92 ? 2.197 -6.066 -17.469 1 97.12 92 MET A O 1
ATOM 730 N N . PHE A 1 93 ? 0.373 -7.32 -17.469 1 96.69 93 PHE A N 1
ATOM 731 C CA . PHE A 1 93 ? 1.032 -8.445 -18.125 1 96.69 93 PHE A CA 1
ATOM 732 C C . PHE A 1 93 ? 1.531 -8.047 -19.5 1 96.69 93 PHE A C 1
ATOM 734 O O . PHE A 1 93 ? 0.78 -7.477 -20.297 1 96.69 93 PHE A O 1
ATOM 741 N N . GLU A 1 94 ? 2.695 -8.32 -19.734 1 95.94 94 GLU A N 1
ATOM 742 C CA . GLU A 1 94 ? 3.238 -8.281 -21.078 1 95.94 94 GLU A CA 1
ATOM 743 C C . GLU A 1 94 ? 2.82 -9.508 -21.891 1 95.94 94 GLU A C 1
ATOM 745 O O . GLU A 1 94 ? 2.561 -9.414 -23.094 1 95.94 94 GLU A O 1
ATOM 750 N N . LYS A 1 95 ? 2.828 -10.617 -21.219 1 94.19 95 LYS A N 1
ATOM 751 C CA . LYS A 1 95 ? 2.34 -11.891 -21.719 1 94.19 95 LYS A CA 1
ATOM 752 C C . LYS A 1 95 ? 1.509 -12.617 -20.672 1 94.19 95 LYS A C 1
ATOM 754 O O . LYS A 1 95 ? 1.965 -12.82 -19.547 1 94.19 95 LYS A O 1
ATOM 759 N N . GLU A 1 96 ? 0.403 -12.984 -21.016 1 95.12 96 GLU A N 1
ATOM 760 C CA . GLU A 1 96 ? -0.438 -13.766 -20.125 1 95.12 96 GLU A CA 1
ATOM 761 C C . GLU A 1 96 ? -0.216 -15.266 -20.328 1 95.12 96 GLU A C 1
ATOM 763 O O . GLU A 1 96 ? -0.038 -15.719 -21.453 1 95.12 96 GLU A O 1
ATOM 768 N N . LEU A 1 97 ? -0.214 -16.016 -19.25 1 92.44 97 LEU A N 1
ATOM 769 C CA . LEU A 1 97 ? -0.083 -17.469 -19.312 1 92.44 97 LEU A CA 1
ATOM 770 C C . LEU A 1 97 ? -1.443 -18.141 -19.172 1 92.44 97 LEU A C 1
ATOM 772 O O . LEU A 1 97 ? -1.772 -18.672 -18.109 1 92.44 97 LEU A O 1
ATOM 776 N N . GLU A 1 98 ? -2.104 -18.281 -20.25 1 90.19 98 GLU A N 1
ATOM 777 C CA . GLU A 1 98 ? -3.465 -18.812 -20.281 1 90.19 98 GLU A CA 1
ATOM 778 C C . GLU A 1 98 ? -3.512 -20.25 -19.797 1 90.19 98 GLU A C 1
ATOM 780 O O . GLU A 1 98 ? -4.504 -20.688 -19.203 1 90.19 98 GLU A O 1
ATOM 785 N N . GLY A 1 99 ? -2.492 -21 -20.062 1 87.5 99 GLY A N 1
ATOM 786 C CA . GLY A 1 99 ? -2.422 -22.391 -19.641 1 87.5 99 GLY A CA 1
ATOM 787 C C . GLY A 1 99 ? -2.549 -22.562 -18.141 1 87.5 99 GLY A C 1
ATOM 788 O O . GLY A 1 99 ? -3.086 -23.578 -17.672 1 87.5 99 GLY A O 1
ATOM 789 N N . PHE A 1 100 ? -1.998 -21.594 -17.469 1 90.19 100 PHE A N 1
ATOM 790 C CA . PHE A 1 100 ? -2.115 -21.688 -16.031 1 90.19 100 PHE A CA 1
ATOM 791 C C . PHE A 1 100 ? -3.578 -21.672 -15.602 1 90.19 100 PHE A C 1
ATOM 793 O O . PHE A 1 100 ? -3.99 -22.469 -14.758 1 90.19 100 PHE A O 1
ATOM 800 N N . LYS A 1 101 ? -4.309 -20.703 -16.125 1 87.38 101 LYS A N 1
ATOM 801 C CA . LYS A 1 101 ? -5.727 -20.594 -15.797 1 87.38 101 LYS A CA 1
ATOM 802 C C . LYS A 1 101 ? -6.457 -21.906 -16.047 1 87.38 101 LYS A C 1
ATOM 804 O O . LYS A 1 101 ? -7.242 -22.359 -15.211 1 87.38 101 LYS A O 1
ATOM 809 N N . ILE A 1 102 ? -6.199 -22.531 -17.094 1 87 102 ILE A N 1
ATOM 810 C CA . ILE A 1 102 ? -6.875 -23.75 -17.531 1 87 102 ILE A CA 1
ATOM 811 C C . ILE A 1 102 ? -6.52 -24.906 -16.578 1 87 102 ILE A C 1
ATOM 813 O O . ILE A 1 102 ? -7.41 -25.578 -16.062 1 87 102 ILE A O 1
ATOM 817 N N . ILE A 1 103 ? -5.215 -25.094 -16.359 1 86.44 103 ILE A N 1
ATOM 818 C CA . ILE A 1 103 ? -4.754 -26.188 -15.508 1 86.44 103 ILE A CA 1
ATOM 819 C C . ILE A 1 103 ? -5.27 -26 -14.086 1 86.44 103 ILE A C 1
ATOM 821 O O . ILE A 1 103 ? -5.734 -26.938 -13.445 1 86.44 103 ILE A O 1
ATOM 825 N N . PHE A 1 104 ? -5.195 -24.781 -13.594 1 89.88 104 PHE A N 1
ATOM 826 C CA . PHE A 1 104 ? -5.684 -24.484 -12.258 1 89.88 104 PHE A CA 1
ATOM 827 C C . PHE A 1 104 ? -7.168 -24.797 -12.141 1 89.88 104 PHE A C 1
ATOM 829 O O . PHE A 1 104 ? -7.609 -25.375 -11.141 1 89.88 104 PHE A O 1
ATOM 836 N N . GLN A 1 105 ? -7.91 -24.391 -13.125 1 86.38 105 GLN A N 1
ATOM 837 C CA . GLN A 1 105 ? -9.344 -24.656 -13.125 1 86.38 105 GLN A CA 1
ATOM 838 C C . GLN A 1 105 ? -9.625 -26.156 -13.164 1 86.38 105 GLN A C 1
ATOM 840 O O . GLN A 1 105 ? -10.547 -26.641 -12.5 1 86.38 105 GLN A O 1
ATOM 845 N N . LEU A 1 106 ? -8.953 -26.812 -13.961 1 85.81 106 LEU A N 1
ATOM 846 C CA . LEU A 1 106 ? -9.117 -28.25 -14.086 1 85.81 106 LEU A CA 1
ATOM 847 C C . LEU A 1 106 ? -8.852 -28.938 -12.75 1 85.81 106 LEU A C 1
ATOM 849 O O . LEU A 1 106 ? -9.641 -29.781 -12.32 1 85.81 106 LEU A O 1
ATOM 853 N N . LEU A 1 107 ? -7.762 -28.578 -12.156 1 85.88 107 LEU A N 1
ATOM 854 C CA . LEU A 1 107 ? -7.395 -29.203 -10.883 1 85.88 107 LEU A CA 1
ATOM 855 C C . LEU A 1 107 ? -8.359 -28.781 -9.781 1 85.88 107 LEU A C 1
ATOM 857 O O . LEU A 1 107 ? -8.672 -29.594 -8.891 1 85.88 107 LEU A O 1
ATOM 861 N N . SER A 1 108 ? -8.734 -27.531 -9.844 1 85.12 108 SER A N 1
ATOM 862 C CA . SER A 1 108 ? -9.703 -27.047 -8.867 1 85.12 108 SER A CA 1
ATOM 863 C C . SER A 1 108 ? -11.039 -27.766 -8.992 1 85.12 108 SER A C 1
ATOM 865 O O . SER A 1 108 ? -11.734 -27.969 -8 1 85.12 108 SER A O 1
ATOM 867 N N . TYR A 1 109 ? -11.359 -28.047 -10.281 1 85.12 109 TYR A N 1
ATOM 868 C CA . TYR A 1 109 ? -12.609 -28.766 -10.547 1 85.12 109 TYR A CA 1
ATOM 869 C C . TYR A 1 109 ? -12.648 -30.094 -9.812 1 85.12 109 TYR A C 1
ATOM 871 O O . TYR A 1 109 ? -13.703 -30.5 -9.328 1 85.12 109 TYR A O 1
ATOM 879 N N . GLU A 1 110 ? -11.586 -30.703 -9.766 1 83.56 110 GLU A N 1
ATOM 880 C CA . GLU A 1 110 ? -11.516 -32 -9.094 1 83.56 110 GLU A CA 1
ATOM 881 C C . GLU A 1 110 ? -11.781 -31.859 -7.594 1 83.56 110 GLU A C 1
ATOM 883 O O . GLU A 1 110 ? -12.281 -32.781 -6.957 1 83.56 110 GLU A O 1
ATOM 888 N N . GLU A 1 111 ? -11.492 -30.703 -7.066 1 79.81 111 GLU A N 1
ATOM 889 C CA . GLU A 1 111 ? -11.617 -30.5 -5.629 1 79.81 111 GLU A CA 1
ATOM 890 C C . GLU A 1 111 ? -12.969 -29.875 -5.277 1 79.81 111 GLU A C 1
ATOM 892 O O . GLU A 1 111 ? -13.617 -30.281 -4.312 1 79.81 111 GLU A O 1
ATOM 897 N N . VAL A 1 112 ? -13.367 -28.797 -6.059 1 76.62 112 VAL A N 1
ATOM 898 C CA . VAL A 1 112 ? -14.531 -28.031 -5.625 1 76.62 112 VAL A CA 1
ATOM 899 C C . VAL A 1 112 ? -15.625 -28.094 -6.688 1 76.62 112 VAL A C 1
ATOM 901 O O . VAL A 1 112 ? -16.672 -27.453 -6.559 1 76.62 112 VAL A O 1
ATOM 904 N N . ARG A 1 113 ? -15.453 -28.797 -7.738 1 81.19 113 ARG A N 1
ATOM 905 C CA . ARG A 1 113 ? -16.406 -29.078 -8.805 1 81.19 113 ARG A CA 1
ATOM 906 C C . ARG A 1 113 ? -16.844 -27.797 -9.5 1 81.19 113 ARG A C 1
ATOM 908 O O . ARG A 1 113 ? -16.016 -27.062 -10.039 1 81.19 113 ARG A O 1
ATOM 915 N N . PHE A 1 114 ? -18.156 -27.469 -9.461 1 73.62 114 PHE A N 1
ATOM 916 C CA . PHE A 1 114 ? -18.703 -26.406 -10.289 1 73.62 114 PHE A CA 1
ATOM 917 C C . PHE A 1 114 ? -18.359 -25.047 -9.719 1 73.62 114 PHE A C 1
ATOM 919 O O . PHE A 1 114 ? -18.406 -24.031 -10.43 1 73.62 114 PHE A O 1
ATOM 926 N N . ARG A 1 115 ? -17.828 -25.016 -8.539 1 73.12 115 ARG A N 1
ATOM 927 C CA . ARG A 1 115 ? -17.469 -23.75 -7.93 1 73.12 115 ARG A CA 1
ATOM 928 C C . ARG A 1 115 ? -16.25 -23.125 -8.617 1 73.12 115 ARG A C 1
ATOM 930 O O . ARG A 1 115 ? -15.992 -21.938 -8.484 1 73.12 115 ARG A O 1
ATOM 937 N N . THR A 1 116 ? -15.617 -23.953 -9.344 1 76.38 116 THR A N 1
ATOM 938 C CA . THR A 1 116 ? -14.414 -23.516 -10.047 1 76.38 116 THR A CA 1
ATOM 939 C C . THR A 1 116 ? -14.766 -22.547 -11.164 1 76.38 116 THR A C 1
ATOM 941 O O . THR A 1 116 ? -13.898 -21.797 -11.641 1 76.38 116 THR A O 1
ATOM 944 N N . ILE A 1 117 ? -15.961 -22.562 -11.578 1 72.75 117 ILE A N 1
ATOM 945 C CA . ILE A 1 117 ? -16.391 -21.703 -12.672 1 72.75 117 ILE A CA 1
ATOM 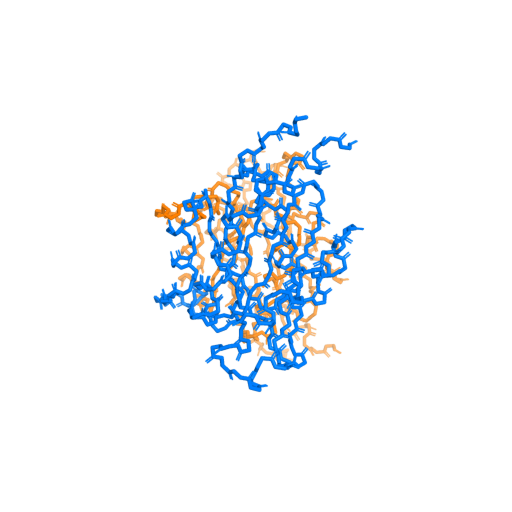946 C C . ILE A 1 117 ? -16.172 -20.234 -12.289 1 72.75 117 ILE A C 1
ATOM 948 O O . ILE A 1 117 ? -15.914 -19.391 -13.156 1 72.75 117 ILE A O 1
ATOM 952 N N . LEU A 1 118 ? -16.125 -20.016 -11.031 1 73.62 118 LEU A N 1
ATOM 953 C CA . LEU A 1 118 ? -16.047 -18.641 -10.547 1 73.62 118 LEU A CA 1
ATOM 954 C C . LEU A 1 118 ? -14.594 -18.219 -10.352 1 73.62 118 LEU A C 1
ATOM 956 O O . LEU A 1 118 ? -14.312 -17.047 -10.109 1 73.62 118 LEU A O 1
ATOM 960 N N . SER A 1 119 ? -13.773 -19.203 -10.547 1 78.06 119 SER A N 1
ATOM 961 C CA . SER A 1 119 ? -12.375 -18.875 -10.273 1 78.06 119 SER A CA 1
ATOM 962 C C . SER A 1 119 ? -11.797 -17.984 -11.359 1 78.06 119 SER A C 1
ATOM 964 O O . SER A 1 119 ? -12.07 -18.172 -12.547 1 78.06 119 SER A O 1
ATOM 96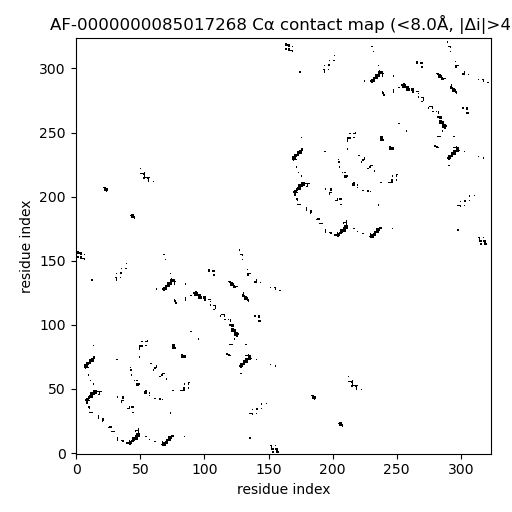6 N N . ARG A 1 120 ? -11.031 -17.078 -10.992 1 84.38 120 ARG A N 1
ATOM 967 C CA . ARG A 1 120 ? -10.414 -16.156 -11.938 1 84.38 120 ARG A CA 1
ATOM 968 C C . ARG A 1 120 ? -8.898 -16.109 -11.766 1 84.38 120 ARG A C 1
ATOM 970 O O . ARG A 1 120 ? -8.266 -15.086 -11.992 1 84.38 120 ARG A O 1
ATOM 977 N N . ALA A 1 121 ? -8.375 -17.25 -11.32 1 91 121 ALA A N 1
ATOM 978 C CA . ALA A 1 121 ? -6.922 -17.344 -11.195 1 91 121 ALA A CA 1
ATOM 979 C C . ALA A 1 121 ? -6.23 -17.031 -12.516 1 91 121 ALA A C 1
ATOM 981 O O . ALA A 1 121 ? -6.734 -17.375 -13.586 1 91 121 ALA A O 1
ATOM 982 N N . THR A 1 122 ? -5.121 -16.391 -12.492 1 94.75 122 THR A N 1
ATOM 983 C CA . THR A 1 122 ? -4.395 -16.047 -13.711 1 94.75 122 THR A CA 1
ATOM 984 C C . THR A 1 122 ? -2.896 -15.969 -13.438 1 94.75 122 THR A C 1
ATOM 986 O O . THR A 1 122 ? -2.461 -16.062 -12.289 1 94.75 122 THR A O 1
ATOM 989 N N . ALA A 1 123 ? -2.131 -15.961 -14.477 1 96.56 123 ALA A N 1
ATOM 990 C CA . ALA A 1 123 ? -0.682 -15.789 -14.406 1 96.56 123 ALA A CA 1
ATOM 991 C C . ALA A 1 123 ? -0.151 -15.078 -15.641 1 96.56 123 ALA A C 1
ATOM 993 O O . ALA A 1 123 ? -0.777 -15.117 -16.703 1 96.56 123 ALA A O 1
ATOM 994 N N . GLY A 1 124 ? 0.956 -14.438 -15.492 1 97 124 GLY A N 1
ATOM 995 C CA . GLY A 1 124 ? 1.579 -13.727 -16.594 1 97 124 GLY A CA 1
ATOM 996 C C . GLY A 1 124 ? 2.971 -13.219 -16.266 1 97 124 GLY A C 1
ATOM 997 O O . GLY A 1 124 ? 3.496 -13.484 -15.188 1 97 124 GLY A O 1
ATOM 998 N N . ILE A 1 125 ? 3.527 -12.617 -17.297 1 96.88 125 ILE A N 1
ATOM 999 C CA . ILE A 1 125 ? 4.875 -12.07 -17.188 1 96.88 125 ILE A CA 1
ATOM 1000 C C . ILE A 1 125 ? 4.812 -10.547 -17.188 1 96.88 125 ILE A C 1
ATOM 1002 O O . ILE A 1 125 ? 4.102 -9.953 -18 1 96.88 125 ILE A O 1
ATOM 1006 N N . TYR A 1 126 ? 5.434 -9.969 -16.266 1 97.69 126 TYR A N 1
ATOM 1007 C CA . TYR A 1 126 ? 5.586 -8.523 -16.156 1 97.69 126 TYR A CA 1
ATOM 1008 C C . TYR A 1 126 ? 6.996 -8.156 -15.711 1 97.69 126 TYR A C 1
ATOM 1010 O O . TYR A 1 126 ? 7.457 -8.594 -14.656 1 97.69 126 TYR A O 1
ATOM 1018 N N . ARG A 1 127 ? 7.758 -7.383 -16.516 1 96.94 127 ARG A N 1
ATOM 1019 C CA . ARG A 1 127 ? 9.117 -6.941 -16.203 1 96.94 127 ARG A CA 1
ATOM 1020 C C . ARG A 1 127 ? 10 -8.125 -15.836 1 96.94 127 ARG A C 1
ATOM 1022 O O . ARG A 1 127 ? 10.672 -8.109 -14.797 1 96.94 127 ARG A O 1
ATOM 1029 N N . LYS A 1 128 ? 9.914 -9.188 -16.578 1 95.06 128 LYS A N 1
ATOM 1030 C CA . LYS A 1 128 ? 10.719 -10.398 -16.453 1 95.06 128 LYS A CA 1
ATOM 1031 C C . LYS A 1 128 ? 10.406 -11.125 -15.148 1 95.06 128 LYS A C 1
ATOM 1033 O O . LYS A 1 128 ? 11.219 -11.906 -14.648 1 95.06 128 LYS A O 1
ATOM 1038 N N . THR A 1 129 ? 9.305 -10.789 -14.57 1 97.38 129 THR A N 1
ATOM 1039 C CA . THR A 1 129 ? 8.867 -11.43 -13.336 1 97.38 129 THR A CA 1
ATOM 1040 C C . THR A 1 129 ? 7.605 -12.258 -13.586 1 97.38 129 THR A C 1
ATOM 1042 O O . THR A 1 129 ? 6.688 -11.812 -14.273 1 97.38 129 THR A O 1
ATOM 1045 N N . LEU A 1 130 ? 7.652 -13.445 -13.117 1 97.44 130 LEU A N 1
ATOM 1046 C CA . LEU A 1 130 ? 6.488 -14.32 -13.172 1 97.44 130 LEU A CA 1
ATOM 1047 C C . LEU A 1 130 ? 5.508 -14 -12.055 1 97.44 130 LEU A C 1
ATOM 1049 O O . LEU A 1 130 ? 5.883 -13.984 -10.875 1 97.44 130 LEU A O 1
ATOM 1053 N N . ILE A 1 131 ? 4.246 -13.711 -12.406 1 98.44 131 ILE A N 1
ATOM 1054 C CA . ILE A 1 131 ? 3.242 -13.32 -11.422 1 98.44 131 ILE A CA 1
ATOM 1055 C C . ILE A 1 131 ? 2.057 -14.281 -11.492 1 98.44 131 ILE A C 1
ATOM 1057 O O . ILE A 1 131 ? 1.528 -14.547 -12.57 1 98.44 131 ILE A O 1
ATOM 1061 N N . TYR A 1 132 ? 1.685 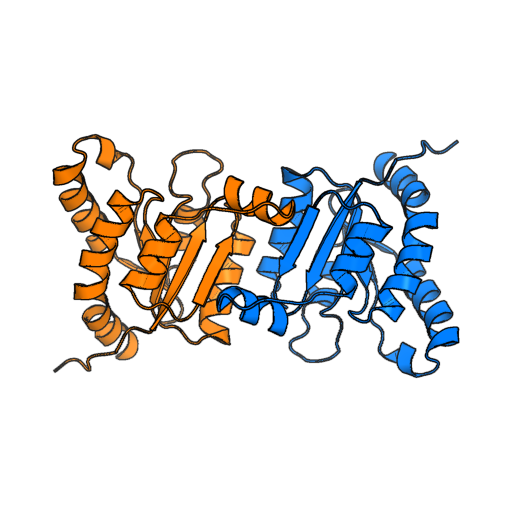-14.836 -10.359 1 97.81 132 TYR A N 1
ATOM 1062 C CA . TYR A 1 132 ? 0.488 -15.656 -10.211 1 97.81 132 TYR A CA 1
ATOM 1063 C C . TYR A 1 132 ? -0.557 -14.945 -9.359 1 97.81 132 TYR A C 1
ATOM 1065 O O . TYR A 1 132 ? -0.217 -14.266 -8.391 1 97.81 132 TYR A O 1
ATOM 1073 N N . SER A 1 133 ? -1.765 -15.125 -9.664 1 97.38 133 SER A N 1
ATOM 1074 C CA . SER A 1 133 ? -2.863 -14.664 -8.828 1 97.38 133 SER A CA 1
ATOM 1075 C C . SER A 1 133 ? -3.818 -15.805 -8.492 1 97.38 133 SER A C 1
ATOM 1077 O O . SER A 1 133 ? -4.406 -16.422 -9.383 1 97.38 133 SER A O 1
ATOM 1079 N N . LEU A 1 134 ? -3.941 -16.062 -7.242 1 96.44 134 LEU A N 1
ATOM 1080 C CA . LEU A 1 134 ? -4.758 -17.172 -6.75 1 96.44 134 LEU A CA 1
ATOM 1081 C C . LEU A 1 134 ? -5.949 -16.656 -5.953 1 96.44 134 LEU A C 1
ATOM 1083 O O . LEU A 1 134 ? -5.887 -15.57 -5.371 1 96.44 134 LEU A O 1
ATOM 1087 N N . PRO A 1 135 ? -7.023 -17.484 -5.918 1 93.44 135 PRO A N 1
ATOM 1088 C CA . PRO A 1 135 ? -8.102 -17.156 -4.988 1 93.44 135 PRO A CA 1
ATOM 1089 C C . PRO A 1 135 ? -7.637 -17.094 -3.535 1 93.44 135 PRO A C 1
ATOM 1091 O O . PRO A 1 135 ? -6.602 -17.672 -3.191 1 93.44 135 PRO A O 1
ATOM 1094 N N . GLY A 1 136 ? -8.383 -16.516 -2.684 1 94 136 GLY A N 1
ATOM 1095 C CA . GLY A 1 136 ? -7.984 -16.234 -1.314 1 94 136 GLY A CA 1
ATOM 1096 C C . GLY A 1 136 ? -8.117 -17.422 -0.393 1 94 136 GLY A C 1
ATOM 1097 O O . GLY A 1 136 ? -7.574 -17.422 0.714 1 94 136 GLY A O 1
ATOM 1098 N N . SER A 1 137 ? -8.742 -18.453 -0.799 1 92.75 137 SER A N 1
ATOM 1099 C CA . SER A 1 137 ? -8.961 -19.594 0.084 1 92.75 137 SER A CA 1
ATOM 1100 C C . SER A 1 137 ? -7.684 -20.406 0.28 1 92.75 137 SER A C 1
ATOM 1102 O O . SER A 1 137 ? -6.887 -20.547 -0.649 1 92.75 137 SER A O 1
ATOM 1104 N N . LEU A 1 138 ? -7.598 -20.938 1.506 1 95.44 138 LEU A N 1
ATOM 1105 C CA . LEU A 1 138 ? -6.418 -21.719 1.832 1 95.44 138 LEU A CA 1
ATOM 1106 C C . LEU A 1 138 ? -6.289 -22.922 0.896 1 95.44 138 LEU A C 1
ATOM 1108 O O . LEU A 1 138 ? -5.191 -23.234 0.427 1 95.44 138 LEU A O 1
ATOM 1112 N N . ASN A 1 139 ? -7.41 -23.562 0.567 1 93.19 139 ASN A N 1
ATOM 1113 C CA . ASN A 1 139 ? -7.379 -24.719 -0.324 1 93.19 139 ASN A CA 1
ATOM 1114 C C . ASN A 1 139 ? -6.895 -24.344 -1.72 1 93.19 139 ASN A C 1
ATOM 1116 O O . ASN A 1 139 ? -6.125 -25.078 -2.338 1 93.19 139 ASN A O 1
ATOM 1120 N N . ALA A 1 140 ? -7.352 -23.25 -2.215 1 92.75 140 ALA A N 1
ATOM 1121 C CA . ALA A 1 140 ? -6.898 -22.766 -3.516 1 92.75 140 ALA A CA 1
ATOM 1122 C C . ALA A 1 140 ? -5.402 -22.484 -3.5 1 92.75 140 ALA A C 1
ATOM 1124 O O . ALA A 1 140 ? -4.699 -22.766 -4.473 1 92.75 140 ALA A O 1
ATOM 1125 N N . CYS A 1 141 ? -4.938 -21.906 -2.416 1 96.75 141 CYS A N 1
ATOM 1126 C CA . CYS A 1 141 ? -3.518 -21.594 -2.289 1 96.75 141 CYS A CA 1
ATOM 1127 C C . CYS A 1 141 ? -2.684 -22.859 -2.219 1 96.75 141 CYS A C 1
ATOM 1129 O O . CYS A 1 141 ? -1.589 -22.922 -2.783 1 96.75 141 CYS A O 1
ATOM 1131 N N . LYS A 1 142 ? -3.17 -23.875 -1.51 1 96 142 LYS A N 1
ATOM 1132 C CA . LYS A 1 142 ? -2.473 -25.156 -1.451 1 96 142 LYS A CA 1
ATOM 1133 C C . LYS A 1 142 ? -2.336 -25.766 -2.842 1 96 142 LYS A C 1
ATOM 1135 O O . LYS A 1 142 ? -1.256 -26.234 -3.219 1 96 142 LYS A O 1
ATOM 1140 N N . LEU A 1 143 ? -3.42 -25.781 -3.557 1 93.19 143 LEU A N 1
ATOM 1141 C CA . LEU A 1 143 ? -3.408 -26.297 -4.918 1 93.19 143 LEU A CA 1
ATOM 1142 C C . LEU A 1 143 ? -2.461 -25.5 -5.801 1 93.19 143 LEU A C 1
ATOM 1144 O O . LEU A 1 143 ? -1.656 -26.062 -6.539 1 93.19 143 LEU A O 1
ATOM 1148 N N . GLY A 1 144 ? -2.574 -24.156 -5.781 1 94.62 144 GLY A N 1
ATOM 1149 C CA . GLY A 1 144 ? -1.718 -23.281 -6.562 1 94.62 144 GLY A CA 1
ATOM 1150 C C . GLY A 1 144 ? -0.243 -23.453 -6.258 1 94.62 144 GLY A C 1
ATOM 1151 O O . GLY A 1 144 ? 0.588 -23.469 -7.168 1 94.62 144 GLY A O 1
ATOM 1152 N N . ALA A 1 145 ? 0.046 -23.594 -4.969 1 96.75 145 ALA A N 1
ATOM 1153 C CA . ALA A 1 145 ? 1.436 -23.75 -4.547 1 96.75 145 ALA A CA 1
ATOM 1154 C C . ALA A 1 145 ? 2.066 -25 -5.164 1 96.75 145 ALA A C 1
ATOM 1156 O O . ALA A 1 145 ? 3.25 -24.984 -5.512 1 96.75 145 ALA A O 1
ATOM 1157 N N . LYS A 1 146 ? 1.323 -26 -5.293 1 93.38 146 LYS A N 1
ATOM 1158 C CA . LYS A 1 146 ? 1.821 -27.234 -5.914 1 93.38 146 LYS A CA 1
ATOM 1159 C C . LYS A 1 146 ? 2.246 -26.984 -7.359 1 93.38 146 LYS A C 1
ATOM 1161 O O . LYS A 1 146 ? 3.328 -27.406 -7.773 1 93.38 146 LYS A O 1
ATOM 1166 N N . ILE A 1 147 ? 1.406 -26.312 -8.102 1 91.44 147 ILE A N 1
ATOM 1167 C CA . ILE A 1 147 ? 1.679 -26 -9.5 1 91.44 147 ILE A CA 1
ATOM 1168 C C . ILE A 1 147 ? 2.881 -25.062 -9.602 1 91.44 147 ILE A C 1
ATOM 1170 O O . ILE A 1 147 ? 3.793 -25.297 -10.398 1 91.44 147 ILE A O 1
ATOM 1174 N N . ILE A 1 148 ? 2.902 -24.062 -8.812 1 95.06 148 ILE A N 1
ATOM 1175 C CA . ILE A 1 148 ? 3.889 -22.984 -8.859 1 95.06 148 ILE A CA 1
ATOM 1176 C C . ILE A 1 148 ? 5.277 -23.547 -8.562 1 95.06 148 ILE A C 1
ATOM 1178 O O . ILE A 1 148 ? 6.242 -23.25 -9.273 1 95.06 148 ILE A O 1
ATOM 1182 N N . LYS A 1 149 ? 5.359 -24.344 -7.551 1 93.88 149 LYS A N 1
ATOM 1183 C CA . LYS A 1 149 ? 6.645 -24.906 -7.156 1 93.88 149 LYS A CA 1
ATOM 1184 C C . LYS A 1 149 ? 7.211 -25.797 -8.258 1 93.88 149 LYS A C 1
ATOM 1186 O O . LYS A 1 149 ? 8.422 -25.844 -8.477 1 93.88 149 LYS A O 1
ATOM 1191 N N . GLU A 1 150 ? 6.398 -26.438 -8.969 1 89.81 150 G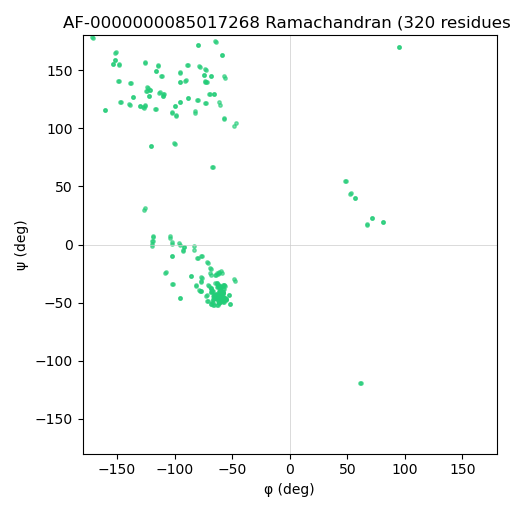LU A N 1
ATOM 1192 C CA . GLU A 1 150 ? 6.82 -27.391 -9.984 1 89.81 150 GLU A CA 1
ATOM 1193 C C . GLU A 1 150 ? 7.211 -26.688 -11.281 1 89.81 150 GLU A C 1
ATOM 1195 O O . GLU A 1 150 ? 8.156 -27.094 -11.953 1 89.81 150 GLU A O 1
ATOM 1200 N N . GLU A 1 151 ? 6.523 -25.625 -11.609 1 89.12 151 GLU A N 1
ATOM 1201 C CA . GLU A 1 151 ? 6.609 -25.109 -12.969 1 89.12 151 GLU A CA 1
ATOM 1202 C C . GLU A 1 151 ? 7.402 -23.812 -13.016 1 89.12 151 GLU A C 1
ATOM 1204 O O . GLU A 1 151 ? 7.922 -23.422 -14.062 1 89.12 151 GLU A O 1
ATOM 1209 N N . SER A 1 152 ? 7.504 -23.062 -11.938 1 91.5 152 SER A N 1
ATOM 1210 C CA . SER A 1 152 ? 8.008 -21.688 -11.961 1 91.5 152 SER A CA 1
ATOM 1211 C C . SER A 1 152 ? 9.438 -21.641 -12.484 1 91.5 152 SER A C 1
ATOM 1213 O O . SER A 1 152 ? 9.789 -20.766 -13.273 1 91.5 152 SER A O 1
ATOM 1215 N N . SER A 1 153 ? 10.258 -22.547 -11.969 1 88.25 153 SER A N 1
ATOM 1216 C CA . SER A 1 153 ? 11.648 -22.578 -12.406 1 88.25 153 SER A CA 1
ATOM 1217 C C . SER A 1 153 ? 11.758 -22.734 -13.914 1 88.25 153 SER A C 1
ATOM 1219 O O . SER A 1 153 ? 12.562 -22.062 -14.562 1 88.25 153 SER A O 1
ATOM 1221 N N . HIS A 1 154 ? 11 -23.641 -14.438 1 87.56 154 HIS A N 1
ATOM 1222 C CA . HIS A 1 154 ? 10.992 -23.922 -15.867 1 87.56 154 HIS A CA 1
ATOM 1223 C C . HIS A 1 154 ? 10.547 -22.688 -16.672 1 87.56 154 HIS A C 1
ATOM 1225 O O . HIS A 1 154 ? 11.172 -22.344 -17.672 1 87.56 154 HIS A O 1
ATOM 1231 N N . ILE A 1 155 ? 9.477 -22.078 -16.281 1 87.5 155 ILE A N 1
ATOM 1232 C CA . ILE A 1 155 ? 8.922 -20.922 -16.969 1 87.5 155 ILE A CA 1
ATOM 1233 C C . ILE A 1 155 ? 9.914 -19.766 -16.938 1 87.5 155 ILE A C 1
ATOM 1235 O O . ILE A 1 155 ? 10.148 -19.109 -17.953 1 87.5 155 ILE A O 1
ATOM 1239 N N . LEU A 1 156 ? 10.516 -19.531 -15.781 1 89.75 156 LEU A N 1
ATOM 1240 C CA . LEU A 1 156 ? 11.469 -18.438 -15.617 1 89.75 156 LEU A CA 1
ATOM 1241 C C . LEU A 1 156 ? 12.672 -18.641 -16.531 1 89.75 156 LEU A C 1
ATOM 1243 O O . LEU A 1 156 ? 13.258 -17.656 -17.016 1 89.75 156 LEU A O 1
ATOM 1247 N N . GLY A 1 157 ? 13.047 -19.859 -16.703 1 85.94 157 GLY A N 1
ATOM 1248 C CA . GLY A 1 157 ? 14.133 -20.156 -17.625 1 85.94 157 GLY A CA 1
ATOM 1249 C C . GLY A 1 157 ? 13.875 -19.641 -19.016 1 85.94 157 GLY A C 1
ATOM 1250 O O . GLY A 1 157 ? 14.812 -19.234 -19.719 1 85.94 157 GLY A O 1
ATOM 1251 N N . HIS A 1 158 ? 12.656 -19.672 -19.438 1 81.69 158 HIS A N 1
ATOM 1252 C CA . HIS A 1 158 ? 12.273 -19.172 -20.766 1 81.69 158 HIS A CA 1
ATOM 1253 C C . HIS A 1 158 ? 12.219 -17.656 -20.781 1 81.69 158 HIS A C 1
ATOM 1255 O O . HIS A 1 158 ? 12.461 -17.031 -21.828 1 81.69 158 HIS A O 1
ATOM 1261 N N . VAL A 1 159 ? 11.875 -17.016 -19.688 1 77.06 159 VAL A N 1
ATOM 1262 C CA . VAL A 1 159 ? 11.711 -15.57 -19.578 1 77.06 159 VAL A CA 1
ATOM 1263 C C . VAL A 1 159 ? 13.07 -14.891 -19.625 1 77.06 159 VAL A C 1
ATOM 1265 O O . VAL A 1 159 ? 13.227 -13.836 -20.234 1 77.06 159 VAL A O 1
ATOM 1268 N N . VAL A 1 160 ? 13.992 -15.398 -18.953 1 69.12 160 VAL A N 1
ATOM 1269 C CA . VAL A 1 160 ? 15.328 -14.805 -18.875 1 69.12 160 VAL A CA 1
ATOM 1270 C C . VAL A 1 160 ? 16.047 -14.977 -20.203 1 69.12 160 VAL A C 1
ATOM 1272 O O . VAL A 1 160 ? 16.922 -14.172 -20.547 1 69.12 160 VAL A O 1
ATOM 1275 N N . LYS A 1 161 ? 15.867 -16 -20.906 1 66.12 161 LYS A N 1
ATOM 1276 C CA . LYS A 1 161 ? 16.547 -16.219 -22.188 1 66.12 161 LYS A CA 1
ATOM 1277 C C . LYS A 1 161 ? 16.188 -15.133 -23.188 1 66.12 161 LYS A C 1
ATOM 1279 O O . LYS A 1 161 ? 16.969 -14.812 -24.094 1 66.12 161 LYS A O 1
ATOM 1284 N N . GLU A 1 162 ? 15.148 -14.523 -23.062 1 54.28 162 GLU A N 1
ATOM 1285 C CA . GLU A 1 162 ? 14.836 -13.477 -24.031 1 54.28 162 GLU A CA 1
ATOM 1286 C C . GLU A 1 162 ? 15.438 -12.141 -23.609 1 54.28 162 GLU A C 1
ATOM 1288 O O . GLU A 1 162 ? 15.852 -11.352 -24.469 1 54.28 162 GLU A O 1
ATOM 1293 N N . MET B 1 1 ? -20.688 32.938 9.102 1 40.41 1 MET B N 1
ATOM 1294 C CA . MET B 1 1 ? -20.281 32.062 10.195 1 40.41 1 MET B CA 1
ATOM 1295 C C . MET B 1 1 ? -19.891 30.688 9.664 1 40.41 1 MET B C 1
ATOM 1297 O O . MET B 1 1 ? -20.734 29.984 9.109 1 40.41 1 MET B O 1
ATOM 1301 N N . HIS B 1 2 ? -18.672 30.547 9.211 1 56.41 2 HIS B N 1
ATOM 1302 C CA . HIS B 1 2 ? -18.312 29.406 8.359 1 56.41 2 HIS B CA 1
ATOM 1303 C C . HIS B 1 2 ? -18.516 28.094 9.094 1 56.41 2 HIS B C 1
ATOM 1305 O O . HIS B 1 2 ? -18.406 28.031 10.32 1 56.41 2 HIS B O 1
ATOM 1311 N N . LYS B 1 3 ? -19.297 27.297 8.531 1 59.5 3 LYS B N 1
ATOM 1312 C CA . LYS B 1 3 ? -19.641 26 9.109 1 59.5 3 LYS B CA 1
ATOM 1313 C C . LYS B 1 3 ? -18.406 25.25 9.562 1 59.5 3 LYS B C 1
ATOM 1315 O O . LYS B 1 3 ? -17.438 25.109 8.797 1 59.5 3 LYS B O 1
ATOM 1320 N N . LYS B 1 4 ? -18.125 25.25 10.859 1 75.75 4 LYS B N 1
ATOM 1321 C CA . LYS B 1 4 ? -17.016 24.484 11.438 1 75.75 4 LYS B CA 1
ATOM 1322 C C . LYS B 1 4 ? -17.141 23 11.102 1 75.75 4 LYS B C 1
ATOM 1324 O O . LYS B 1 4 ? -18.172 22.391 11.359 1 75.75 4 LYS B O 1
ATOM 1329 N N . VAL B 1 5 ? -16.234 22.531 10.219 1 86.75 5 VAL B N 1
ATOM 1330 C CA . VAL B 1 5 ? -16.188 21.109 9.875 1 86.75 5 VAL B CA 1
ATOM 1331 C C . VAL B 1 5 ? -15.148 20.391 10.734 1 86.75 5 VAL B C 1
ATOM 1333 O O . VAL B 1 5 ? -14.008 20.844 10.828 1 86.75 5 VAL B O 1
ATOM 1336 N N . GLU B 1 6 ? -15.578 19.406 11.43 1 91.25 6 GLU B N 1
ATOM 1337 C CA . GLU B 1 6 ? -14.672 18.641 12.273 1 91.25 6 GLU B CA 1
ATOM 1338 C C . GLU B 1 6 ? -13.766 17.734 11.438 1 91.25 6 GLU B C 1
ATOM 1340 O O . GLU B 1 6 ? -14.242 16.922 10.656 1 91.25 6 GLU B O 1
ATOM 1345 N N . PRO B 1 7 ? -12.5 17.922 11.586 1 95.56 7 PRO B N 1
ATOM 1346 C CA . PRO B 1 7 ? -11.586 17.094 10.797 1 95.56 7 PRO B CA 1
ATOM 1347 C C . PRO B 1 7 ? -11.586 15.633 11.234 1 95.56 7 PRO B C 1
ATOM 1349 O O . PRO B 1 7 ? -11.586 15.344 12.43 1 95.56 7 PRO B O 1
ATOM 1352 N N . LYS B 1 8 ? -11.742 14.742 10.367 1 97.88 8 LYS B N 1
ATOM 1353 C CA . LYS B 1 8 ? -11.492 13.312 10.516 1 97.88 8 LYS B CA 1
ATOM 1354 C C . LYS B 1 8 ? -10.133 12.922 9.93 1 97.88 8 LYS B C 1
ATOM 1356 O O . LYS B 1 8 ? -9.984 12.836 8.711 1 97.88 8 LYS B O 1
ATOM 1361 N N . PHE B 1 9 ? -9.266 12.57 10.852 1 98.62 9 PHE B N 1
ATOM 1362 C CA . PHE B 1 9 ? -7.875 12.484 10.438 1 98.62 9 PHE B CA 1
ATOM 1363 C C . PHE B 1 9 ? -7.512 11.047 10.062 1 98.62 9 PHE B C 1
ATOM 1365 O O . PHE B 1 9 ? -7.961 10.102 10.711 1 98.62 9 PHE B O 1
ATOM 1372 N N . GLY B 1 10 ? -6.75 10.844 9.016 1 98.81 10 GLY B N 1
ATOM 1373 C CA . GLY B 1 10 ? -5.914 9.688 8.734 1 98.81 10 GLY B CA 1
ATOM 1374 C C . GLY B 1 10 ? -4.434 10.023 8.68 1 98.81 10 GLY B C 1
ATOM 1375 O O . GLY B 1 10 ? -4.055 11.133 8.289 1 98.81 10 GLY B O 1
ATOM 1376 N N . VAL B 1 11 ? -3.586 9.109 9.039 1 98.94 11 VAL B N 1
ATOM 1377 C CA . VAL B 1 11 ? -2.146 9.344 9.031 1 98.94 11 VAL B CA 1
ATOM 1378 C C . VAL B 1 11 ? -1.452 8.305 8.164 1 98.94 11 VAL B C 1
ATOM 1380 O O .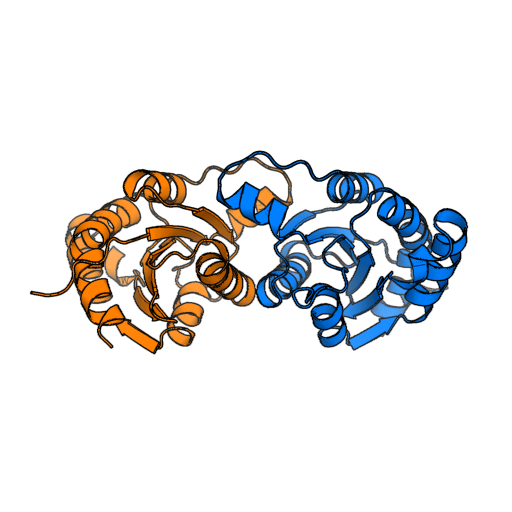 VAL B 1 11 ? -1.766 7.109 8.242 1 98.94 11 VAL B O 1
ATOM 1383 N N . ILE B 1 12 ? -0.548 8.727 7.336 1 98.88 12 ILE B N 1
ATOM 1384 C CA . ILE B 1 12 ? 0.247 7.852 6.484 1 98.88 12 ILE B CA 1
ATOM 1385 C C . ILE B 1 12 ? 1.732 8.148 6.684 1 98.88 12 ILE B C 1
ATOM 1387 O O . ILE B 1 12 ? 2.188 9.266 6.441 1 98.88 12 ILE B O 1
ATOM 1391 N N . THR B 1 13 ? 2.482 7.211 7.145 1 98.69 13 THR B N 1
ATOM 1392 C CA . THR B 1 13 ? 3.936 7.32 7.16 1 98.69 13 THR B CA 1
ATOM 1393 C C . THR B 1 13 ? 4.531 6.812 5.852 1 98.69 13 THR B C 1
ATOM 1395 O O . THR B 1 13 ? 4.195 5.723 5.391 1 98.69 13 THR B O 1
ATOM 1398 N N . VAL B 1 14 ? 5.316 7.641 5.234 1 97.81 14 VAL B N 1
ATOM 1399 C CA . VAL B 1 14 ? 6.027 7.25 4.02 1 97.81 14 VAL B CA 1
ATOM 1400 C C . VAL B 1 14 ? 7.484 6.949 4.348 1 97.81 14 VAL B C 1
ATOM 1402 O O . VAL B 1 14 ? 8.25 7.852 4.699 1 97.81 14 VAL B O 1
ATOM 1405 N N . SER B 1 15 ? 7.859 5.707 4.199 1 96.69 15 SER B N 1
ATOM 1406 C CA . SER B 1 15 ? 9.211 5.27 4.527 1 96.69 15 SER B CA 1
ATOM 1407 C C . SER B 1 15 ? 9.547 3.945 3.846 1 96.69 15 SER B C 1
ATOM 1409 O O . SER B 1 15 ? 9.008 2.898 4.219 1 96.69 15 SER B O 1
ATOM 1411 N N . THR B 1 16 ? 10.492 3.99 2.973 1 96.19 16 THR B N 1
ATOM 1412 C CA . THR B 1 16 ? 10.906 2.783 2.264 1 96.19 16 THR B CA 1
ATOM 1413 C C . THR B 1 16 ? 11.531 1.779 3.229 1 96.19 16 THR B C 1
ATOM 1415 O O . THR B 1 16 ? 11.211 0.589 3.186 1 96.19 16 THR B O 1
ATOM 1418 N N . SER B 1 17 ? 12.383 2.236 4.117 1 95.94 17 SER B N 1
ATOM 1419 C CA . SER B 1 17 ? 13.062 1.348 5.051 1 95.94 17 SER B CA 1
ATOM 1420 C C . SER B 1 17 ? 12.07 0.675 5.996 1 95.94 17 SER B C 1
ATOM 1422 O O . SER B 1 17 ? 12.164 -0.53 6.242 1 95.94 17 SER B O 1
ATOM 1424 N N . ARG B 1 18 ? 11.117 1.355 6.539 1 97.44 18 ARG B N 1
ATOM 1425 C CA . ARG B 1 18 ? 10.133 0.781 7.449 1 97.44 18 ARG B CA 1
ATOM 1426 C C . ARG B 1 18 ? 9.203 -0.186 6.715 1 97.44 18 ARG B C 1
ATOM 1428 O O . ARG B 1 18 ? 8.859 -1.245 7.242 1 97.44 18 ARG B O 1
ATOM 1435 N N . TYR B 1 19 ? 8.812 0.191 5.527 1 97.88 19 TYR B N 1
ATOM 1436 C CA . TYR B 1 19 ? 7.957 -0.708 4.758 1 97.88 19 TYR B CA 1
ATOM 1437 C C . TYR B 1 19 ? 8.688 -2.006 4.434 1 97.88 19 TYR B C 1
ATOM 1439 O O . TYR B 1 19 ? 8.094 -3.086 4.48 1 97.88 19 TYR B O 1
ATOM 1447 N N . LYS B 1 20 ? 9.93 -1.876 4.02 1 97.62 20 LYS B N 1
ATOM 1448 C CA . LYS B 1 20 ? 10.742 -3.064 3.766 1 97.62 20 LYS B CA 1
ATOM 1449 C C . LYS B 1 20 ? 10.797 -3.967 4.996 1 97.62 20 LYS B C 1
ATOM 1451 O O . LYS B 1 20 ? 10.648 -5.188 4.883 1 97.62 20 LYS B O 1
ATOM 1456 N N . ALA B 1 21 ? 11.039 -3.377 6.121 1 98.06 21 ALA B N 1
ATOM 1457 C CA . ALA B 1 21 ? 11.086 -4.137 7.367 1 98.06 21 ALA B CA 1
ATOM 1458 C C . ALA B 1 21 ? 9.766 -4.863 7.621 1 98.06 21 ALA B C 1
ATOM 1460 O O . ALA B 1 21 ? 9.758 -6.023 8.039 1 98.06 21 ALA B O 1
ATOM 1461 N N . LEU B 1 22 ? 8.672 -4.246 7.367 1 97.31 22 LEU B N 1
ATOM 1462 C CA . LEU B 1 22 ? 7.355 -4.863 7.516 1 97.31 22 LEU B CA 1
ATOM 1463 C C . LEU B 1 22 ? 7.215 -6.07 6.594 1 97.31 22 LEU B C 1
ATOM 1465 O O . LEU B 1 22 ? 6.703 -7.113 7 1 97.31 22 LEU B O 1
ATOM 1469 N N . CYS B 1 23 ? 7.672 -5.891 5.363 1 97.94 23 CYS B N 1
ATOM 1470 C CA . CYS B 1 23 ? 7.574 -6.961 4.379 1 97.94 23 CYS B CA 1
ATOM 1471 C C . CYS B 1 23 ? 8.375 -8.18 4.812 1 97.94 23 CYS B C 1
ATOM 1473 O O . CYS B 1 23 ? 8.125 -9.297 4.352 1 97.94 23 CYS B O 1
ATOM 1475 N N . LEU B 1 24 ? 9.367 -7.93 5.629 1 97.25 24 LEU B N 1
ATOM 1476 C CA . LEU B 1 24 ? 10.242 -9 6.098 1 97.25 24 LEU B CA 1
ATOM 1477 C C . LEU B 1 24 ? 9.727 -9.594 7.406 1 97.25 24 LEU B C 1
ATOM 1479 O O . LEU B 1 24 ? 10.312 -10.539 7.941 1 97.25 24 LEU B O 1
ATOM 1483 N N . GLY B 1 25 ? 8.617 -9.008 7.91 1 94.75 25 GLY B N 1
ATOM 1484 C CA . GLY B 1 25 ? 8.039 -9.492 9.156 1 94.75 25 GLY B CA 1
ATOM 1485 C C . GLY B 1 25 ? 8.75 -8.961 10.383 1 94.75 25 GLY B C 1
ATOM 1486 O O . GLY B 1 25 ? 8.648 -9.547 11.469 1 94.75 25 GLY B O 1
ATOM 1487 N N . GLU B 1 26 ? 9.461 -7.91 10.227 1 96.31 26 GLU B N 1
ATOM 1488 C CA . GLU B 1 26 ? 10.18 -7.301 11.344 1 96.31 26 GLU B CA 1
ATOM 1489 C C . GLU B 1 26 ? 9.305 -6.285 12.078 1 96.31 26 GLU B C 1
ATOM 1491 O O . GLU B 1 26 ? 8.352 -5.75 11.5 1 96.31 26 GLU B O 1
ATOM 1496 N N . GLU B 1 27 ? 9.641 -6.105 13.32 1 94 27 GLU B N 1
ATOM 1497 C CA . GLU B 1 27 ? 8.992 -5.031 14.062 1 94 27 GLU B CA 1
ATOM 1498 C C . GLU B 1 27 ? 9.484 -3.662 13.609 1 94 27 GLU B C 1
ATOM 1500 O O . GLU B 1 27 ? 10.68 -3.484 13.344 1 94 27 GLU B O 1
ATOM 1505 N N . VAL B 1 28 ? 8.555 -2.797 13.539 1 95.31 28 VAL B N 1
ATOM 1506 C CA . VAL B 1 28 ? 8.914 -1.459 13.078 1 95.31 28 VAL B CA 1
ATOM 1507 C C . VAL B 1 28 ? 8.492 -0.425 14.117 1 95.31 28 VAL B C 1
ATOM 1509 O O . VAL B 1 28 ? 7.375 -0.481 14.641 1 95.31 28 VAL B O 1
ATOM 1512 N N . ARG B 1 29 ? 9.43 0.448 14.422 1 94.75 29 ARG B N 1
ATOM 1513 C CA . ARG B 1 29 ? 9.133 1.59 15.281 1 94.75 29 ARG B CA 1
ATOM 1514 C C . ARG B 1 29 ? 8.914 2.854 14.461 1 94.75 29 ARG B C 1
ATOM 1516 O O . ARG B 1 29 ? 9.805 3.277 13.719 1 94.75 29 ARG B O 1
ATOM 1523 N N . ASP B 1 30 ? 7.766 3.393 14.57 1 97.31 30 ASP B N 1
ATOM 1524 C CA . ASP B 1 30 ? 7.406 4.625 13.875 1 97.31 30 ASP B CA 1
ATOM 1525 C C . ASP B 1 30 ? 7.004 5.715 14.867 1 97.31 30 ASP B C 1
ATOM 1527 O O . ASP B 1 30 ? 5.816 5.973 15.07 1 97.31 30 ASP B O 1
ATOM 1531 N N . GLU B 1 31 ? 7.965 6.395 15.367 1 97.56 31 GLU B N 1
ATOM 1532 C CA . GLU B 1 31 ? 7.734 7.387 16.406 1 97.56 31 GLU B CA 1
ATOM 1533 C C . GLU B 1 31 ? 6.883 8.547 15.898 1 97.56 31 GLU B C 1
ATOM 1535 O O . GLU B 1 31 ? 5.918 8.945 16.547 1 97.56 31 GLU B O 1
ATOM 1540 N N . SER B 1 32 ? 7.195 9.07 14.75 1 97.88 32 SER B N 1
ATOM 1541 C CA . SER B 1 32 ? 6.492 10.219 14.195 1 97.88 32 SER B CA 1
ATOM 1542 C C . SER B 1 32 ? 5.051 9.867 13.836 1 97.88 32 SER B C 1
ATOM 1544 O O . SER B 1 32 ? 4.121 10.594 14.203 1 97.88 32 SER B O 1
ATOM 1546 N N . GLY B 1 33 ? 4.875 8.742 13.078 1 98.5 33 GLY B N 1
ATOM 1547 C CA . GLY B 1 33 ? 3.533 8.297 12.742 1 98.5 33 GLY B CA 1
ATOM 1548 C C . GLY B 1 33 ? 2.672 8.023 13.961 1 98.5 33 GLY B C 1
ATOM 1549 O O . GLY B 1 33 ? 1.494 8.391 13.992 1 98.5 33 GLY B O 1
ATOM 1550 N N . THR B 1 34 ? 3.291 7.395 14.969 1 98 34 THR B N 1
ATOM 1551 C CA . THR B 1 34 ? 2.582 7.09 16.203 1 98 34 THR B CA 1
ATOM 1552 C C . THR B 1 34 ? 2.18 8.375 16.938 1 98 34 THR B C 1
ATOM 1554 O O . THR B 1 34 ? 1.054 8.492 17.422 1 98 34 THR B O 1
ATOM 1557 N N . PHE B 1 35 ? 3.078 9.305 17.016 1 98.69 35 PHE B N 1
ATOM 1558 C CA . PHE B 1 35 ? 2.781 10.594 17.641 1 98.69 35 PHE B CA 1
ATOM 1559 C C . PHE B 1 35 ? 1.601 11.266 16.938 1 98.69 35 PHE B C 1
ATOM 1561 O O . PHE B 1 35 ? 0.657 11.703 17.609 1 98.69 35 PHE B O 1
ATOM 1568 N N . LEU B 1 36 ? 1.64 11.344 15.594 1 98.69 36 LEU B N 1
ATOM 1569 C CA . LEU B 1 36 ? 0.589 12.016 14.836 1 98.69 36 LEU B CA 1
ATOM 1570 C C . LEU B 1 36 ? -0.749 11.305 15.016 1 98.69 36 LEU B C 1
ATOM 1572 O O . LEU B 1 36 ? -1.787 11.953 15.156 1 98.69 36 LEU B O 1
ATOM 1576 N N . ARG B 1 37 ? -0.66 9.992 14.953 1 98.31 37 ARG B N 1
ATOM 1577 C CA . ARG B 1 37 ? -1.873 9.203 15.148 1 98.31 37 ARG B CA 1
ATOM 1578 C C . ARG B 1 37 ? -2.539 9.547 16.469 1 98.31 37 ARG B C 1
ATOM 1580 O O . ARG B 1 37 ? -3.75 9.766 16.531 1 98.31 37 ARG B O 1
ATOM 1587 N N . ASN B 1 38 ? -1.76 9.602 17.516 1 98.31 38 ASN B N 1
ATOM 1588 C CA . ASN B 1 38 ? -2.27 9.867 18.859 1 98.31 38 ASN B CA 1
ATOM 1589 C C . ASN B 1 38 ? -2.695 11.32 19.016 1 98.31 38 ASN B C 1
ATOM 1591 O O . ASN B 1 38 ? -3.787 11.602 19.516 1 98.31 38 ASN B O 1
ATOM 1595 N N . GLU B 1 39 ? -1.822 12.227 18.594 1 98 39 GLU B N 1
ATOM 1596 C CA . GLU B 1 39 ? -2.049 13.656 18.766 1 98 39 GLU B CA 1
ATOM 1597 C C . GLU B 1 39 ? -3.314 14.109 18.047 1 98 39 GLU B C 1
ATOM 1599 O O . GLU B 1 39 ? -4.051 14.969 18.547 1 98 39 GLU B O 1
ATOM 1604 N N . LEU B 1 40 ? -3.604 13.508 16.891 1 98.25 40 LEU B N 1
ATOM 1605 C CA . LEU B 1 40 ? -4.711 13.961 16.062 1 98.25 40 LEU B CA 1
ATOM 1606 C C . LEU B 1 40 ? -5.918 13.039 16.219 1 98.25 40 LEU B C 1
ATOM 1608 O O . LEU B 1 40 ? -6.957 13.25 15.594 1 98.25 40 LEU B O 1
ATOM 1612 N N . LYS B 1 41 ? -5.742 12 17.094 1 97.69 41 LYS B N 1
ATOM 1613 C CA . LYS B 1 41 ? -6.785 10.984 17.234 1 97.69 41 LYS B CA 1
ATOM 1614 C C . LYS B 1 41 ? -7.234 10.469 15.867 1 97.69 41 LYS B C 1
ATOM 1616 O O . LYS B 1 41 ? -8.43 10.453 15.562 1 97.69 41 LYS B O 1
ATOM 1621 N N . ALA B 1 42 ? -6.27 10 15.094 1 98.56 42 ALA B N 1
ATOM 1622 C CA . ALA B 1 42 ? -6.52 9.594 13.711 1 98.56 42 ALA B CA 1
ATOM 1623 C C . ALA B 1 42 ? -7.387 8.336 13.656 1 98.56 42 ALA B C 1
ATOM 1625 O O . ALA B 1 42 ? -7.203 7.414 14.453 1 98.56 42 ALA B O 1
ATOM 1626 N N . LYS B 1 43 ? -8.234 8.273 12.664 1 98.19 43 LYS B N 1
ATOM 1627 C CA . LYS B 1 43 ? -9.148 7.152 12.461 1 98.19 43 LYS B CA 1
ATOM 1628 C C . LYS B 1 43 ? -8.414 5.945 11.883 1 98.19 43 LYS B C 1
ATOM 1630 O O . LYS B 1 43 ? -8.852 4.809 12.047 1 98.19 43 LYS B O 1
ATOM 1635 N N . CYS B 1 44 ? -7.406 6.176 11.18 1 98.56 44 CYS B N 1
ATOM 1636 C CA . CYS B 1 44 ? -6.672 5.133 10.469 1 98.56 44 CYS B CA 1
ATOM 1637 C C . CYS B 1 44 ? -5.219 5.535 10.258 1 98.56 44 CYS B C 1
ATOM 1639 O O . CYS B 1 44 ? -4.895 6.727 10.258 1 98.56 44 CYS B O 1
ATOM 1641 N N . TYR B 1 45 ? -4.414 4.555 10.109 1 98.81 45 TYR B N 1
ATOM 1642 C CA . TYR B 1 45 ? -2.973 4.723 9.977 1 98.81 45 TYR B CA 1
ATOM 1643 C C . TYR B 1 45 ? -2.377 3.629 9.094 1 98.81 45 TYR B C 1
ATOM 1645 O O . TYR B 1 45 ? -2.811 2.477 9.148 1 98.81 45 TYR B O 1
ATOM 1653 N N . THR B 1 46 ? -1.426 3.994 8.258 1 98.75 46 THR B N 1
ATOM 1654 C CA . THR B 1 46 ? -0.7 2.988 7.492 1 98.75 46 THR B CA 1
ATOM 1655 C C . THR B 1 46 ? 0.712 3.467 7.172 1 98.75 46 THR B C 1
ATOM 1657 O O . THR B 1 46 ? 1.016 4.656 7.301 1 98.75 46 THR B O 1
ATOM 1660 N N . ILE B 1 47 ? 1.607 2.553 6.875 1 98.62 47 ILE B N 1
ATOM 1661 C CA . ILE B 1 47 ? 2.949 2.828 6.371 1 98.62 47 ILE B CA 1
ATOM 1662 C C . ILE B 1 47 ? 3.051 2.391 4.91 1 98.62 47 ILE B C 1
ATOM 1664 O O . ILE B 1 47 ? 2.652 1.279 4.559 1 98.62 47 ILE B O 1
ATOM 1668 N N . VAL B 1 48 ? 3.48 3.213 4.051 1 98.38 48 VAL B N 1
ATOM 1669 C CA . VAL B 1 48 ? 3.764 2.902 2.652 1 98.38 48 VAL B CA 1
ATOM 1670 C C . VAL B 1 48 ? 5.195 3.309 2.312 1 98.38 48 VAL B C 1
ATOM 1672 O O . VAL B 1 48 ? 5.789 4.148 2.994 1 98.38 48 VAL B O 1
ATOM 1675 N N . PRO B 1 49 ? 5.812 2.67 1.232 1 97.12 49 PRO B N 1
ATOM 1676 C CA . PRO B 1 49 ? 7.133 3.115 0.786 1 97.12 49 PRO B CA 1
ATOM 1677 C C . PRO B 1 49 ? 7.07 4.367 -0.086 1 97.12 49 PRO B C 1
ATOM 1679 O O . PRO B 1 49 ? 5.98 4.824 -0.44 1 97.12 49 PRO B O 1
ATOM 1682 N N . ASP B 1 50 ? 8.312 4.941 -0.381 1 94.75 50 ASP B N 1
ATOM 1683 C CA . ASP B 1 50 ? 8.43 6.035 -1.338 1 94.75 50 ASP B CA 1
ATOM 1684 C C . ASP B 1 50 ? 8.086 5.57 -2.752 1 94.75 50 ASP B C 1
ATOM 1686 O O . ASP B 1 50 ? 8.969 5.445 -3.6 1 94.75 50 ASP B O 1
ATOM 1690 N N . ASN B 1 51 ? 6.797 5.223 -2.932 1 95.69 51 ASN B N 1
ATOM 1691 C CA . ASN B 1 51 ? 6.234 4.707 -4.176 1 95.69 51 ASN B CA 1
ATOM 1692 C C . ASN B 1 51 ? 4.965 5.457 -4.57 1 95.69 51 ASN B C 1
ATOM 1694 O O . ASN B 1 51 ? 3.992 5.477 -3.812 1 95.69 51 ASN B O 1
ATOM 1698 N N . ARG B 1 52 ? 5.066 6.07 -5.746 1 96.5 52 ARG B N 1
ATOM 1699 C CA . ARG B 1 52 ? 4 6.953 -6.211 1 96.5 52 ARG B CA 1
ATOM 1700 C C . ARG B 1 52 ? 2.646 6.254 -6.156 1 96.5 52 ARG B C 1
ATOM 1702 O O . ARG B 1 52 ? 1.687 6.797 -5.602 1 96.5 52 ARG B O 1
ATOM 1709 N N . GLU B 1 53 ? 2.527 5.035 -6.73 1 97.31 53 GLU B N 1
ATOM 1710 C CA . GLU B 1 53 ? 1.265 4.309 -6.801 1 97.31 53 GLU B CA 1
ATOM 1711 C C . GLU B 1 53 ? 0.74 3.979 -5.402 1 97.31 53 GLU B C 1
ATOM 1713 O O . GLU B 1 53 ? -0.45 4.148 -5.129 1 97.31 53 GLU B O 1
ATOM 1718 N N . MET B 1 54 ? 1.604 3.523 -4.539 1 97.69 54 MET B N 1
ATOM 1719 C CA . MET B 1 54 ? 1.174 3.117 -3.205 1 97.69 54 MET B CA 1
ATOM 1720 C C . MET B 1 54 ? 0.721 4.324 -2.389 1 97.69 54 MET B C 1
ATOM 1722 O O . MET B 1 54 ? -0.227 4.23 -1.607 1 97.69 54 MET B O 1
ATOM 1726 N N . ILE B 1 55 ? 1.412 5.461 -2.547 1 98.12 55 ILE B N 1
ATOM 1727 C CA . ILE B 1 55 ? 1.011 6.688 -1.863 1 98.12 55 ILE B CA 1
ATOM 1728 C C . ILE B 1 55 ? -0.376 7.113 -2.342 1 98.12 55 ILE B C 1
ATOM 1730 O O . ILE B 1 55 ? -1.277 7.336 -1.53 1 98.12 55 ILE B O 1
ATOM 1734 N N . LYS B 1 56 ? -0.542 7.207 -3.646 1 98.31 56 LYS B N 1
ATOM 1735 C CA . LYS B 1 56 ? -1.831 7.582 -4.219 1 98.31 56 LYS B CA 1
ATOM 1736 C C . LYS B 1 56 ? -2.932 6.621 -3.773 1 98.31 56 LYS B C 1
ATOM 1738 O O . LYS B 1 56 ? -4.016 7.055 -3.373 1 98.31 56 LYS B O 1
ATOM 1743 N N . GLY B 1 57 ? -2.656 5.348 -3.879 1 98.38 57 GLY B N 1
ATOM 1744 C CA . GLY B 1 57 ? -3.625 4.332 -3.492 1 98.38 57 GLY B CA 1
ATOM 1745 C C . GLY B 1 57 ? -4.039 4.43 -2.035 1 98.38 57 GLY B C 1
ATOM 1746 O O . GLY B 1 57 ? -5.219 4.273 -1.708 1 98.38 57 GLY B O 1
ATOM 1747 N N . ALA B 1 58 ? -3.057 4.613 -1.144 1 98.62 58 ALA B N 1
ATOM 1748 C CA . ALA B 1 58 ? -3.348 4.727 0.282 1 98.62 58 ALA B CA 1
ATOM 1749 C C . ALA B 1 58 ? -4.262 5.918 0.561 1 98.62 58 ALA B C 1
ATOM 1751 O O . ALA B 1 58 ? -5.199 5.816 1.353 1 98.62 58 ALA B O 1
ATOM 1752 N N . ILE B 1 59 ? -3.955 7.066 -0.096 1 98.69 59 ILE B N 1
ATOM 1753 C CA . ILE B 1 59 ? -4.762 8.273 0.07 1 98.69 59 ILE B CA 1
ATOM 1754 C C . ILE B 1 59 ? -6.191 8.008 -0.392 1 98.69 59 ILE B C 1
ATOM 1756 O O . ILE B 1 59 ? -7.148 8.281 0.336 1 98.69 59 ILE B O 1
ATOM 1760 N N . ASP B 1 60 ? -6.305 7.453 -1.562 1 98.44 60 ASP B N 1
ATOM 1761 C CA . ASP B 1 60 ? -7.629 7.148 -2.094 1 98.44 60 ASP B CA 1
ATOM 1762 C C . ASP B 1 60 ? -8.375 6.168 -1.191 1 98.44 60 ASP B C 1
ATOM 1764 O O . ASP B 1 60 ? -9.578 6.316 -0.963 1 98.44 60 ASP B O 1
ATOM 1768 N N . PHE B 1 61 ? -7.656 5.211 -0.736 1 98.31 61 PHE B N 1
ATOM 1769 C CA . PHE B 1 61 ? -8.258 4.211 0.135 1 98.31 61 PHE B CA 1
ATOM 1770 C C . PHE B 1 61 ? -8.805 4.852 1.404 1 98.31 61 PHE B C 1
ATOM 1772 O O . PHE B 1 61 ? -9.914 4.531 1.845 1 98.31 61 PHE B O 1
ATOM 1779 N N . PHE B 1 62 ? -8.047 5.719 2.057 1 98.56 62 PHE B N 1
ATOM 1780 C CA . PHE B 1 62 ? -8.469 6.395 3.277 1 98.56 62 PHE B CA 1
ATOM 1781 C C . PHE B 1 62 ? -9.727 7.215 3.027 1 98.56 62 PHE B C 1
ATOM 1783 O O . PHE B 1 62 ? -10.656 7.199 3.838 1 98.56 62 PHE B O 1
ATOM 1790 N N . ILE B 1 63 ? -9.719 7.934 1.91 1 98.19 63 ILE B N 1
ATOM 1791 C CA . ILE B 1 63 ? -10.867 8.773 1.574 1 98.19 63 ILE B CA 1
ATOM 1792 C C . ILE B 1 63 ? -12.102 7.902 1.349 1 98.19 63 ILE B C 1
ATOM 1794 O O . ILE B 1 63 ? -13.172 8.18 1.891 1 98.19 63 ILE B O 1
ATOM 1798 N N . ASP B 1 64 ? -11.938 6.832 0.627 1 97.38 64 ASP B N 1
ATOM 1799 C CA . ASP B 1 64 ? -13.07 6.031 0.176 1 97.38 64 ASP B CA 1
ATOM 1800 C C . ASP B 1 64 ? -13.594 5.141 1.3 1 97.38 64 ASP B C 1
ATOM 1802 O O . ASP B 1 64 ? -14.805 4.957 1.439 1 97.38 64 ASP B O 1
ATOM 1806 N N . LYS B 1 65 ? -12.711 4.594 2.049 1 96.62 65 LYS B N 1
ATOM 1807 C CA . LYS B 1 65 ? -13.117 3.516 2.945 1 96.62 65 LYS B CA 1
ATOM 1808 C C . LYS B 1 65 ? -13.266 4.02 4.379 1 96.62 65 LYS B C 1
ATOM 1810 O O . LYS B 1 65 ? -14.094 3.508 5.137 1 96.62 65 LYS B O 1
ATOM 1815 N N . PHE B 1 66 ? -12.445 4.98 4.793 1 97.62 66 PHE B N 1
ATOM 1816 C CA . PHE B 1 66 ? -12.531 5.496 6.156 1 97.62 66 PHE B CA 1
ATOM 1817 C C . PHE B 1 66 ? -13.242 6.844 6.184 1 97.62 66 PHE B C 1
ATOM 1819 O O . PHE B 1 66 ? -13.531 7.375 7.258 1 97.62 66 PHE B O 1
ATOM 1826 N N . LYS B 1 67 ? -13.477 7.422 4.992 1 97.31 67 LYS B N 1
ATOM 1827 C CA . LYS B 1 67 ? -14.219 8.672 4.836 1 97.31 67 LYS B CA 1
ATOM 1828 C C . LYS B 1 67 ? -13.578 9.797 5.641 1 97.31 67 LYS B C 1
ATOM 1830 O O . LYS B 1 67 ? -14.273 10.562 6.312 1 97.31 67 LYS B O 1
ATOM 1835 N N . VAL B 1 68 ? -12.305 9.852 5.648 1 97.75 68 VAL B N 1
ATOM 1836 C CA . VAL B 1 68 ? -11.602 10.953 6.297 1 97.75 68 VAL B CA 1
ATOM 1837 C C . VAL B 1 68 ? -11.625 12.188 5.395 1 97.75 68 VAL B C 1
ATOM 1839 O O . VAL B 1 68 ? -11.75 12.062 4.172 1 97.75 68 VAL B O 1
ATOM 1842 N N . ASN B 1 69 ? -11.539 13.344 6.043 1 97.56 69 ASN B N 1
ATOM 1843 C CA . ASN B 1 69 ? -11.5 14.586 5.277 1 97.56 69 ASN B CA 1
ATOM 1844 C C . ASN B 1 69 ? -10.203 15.352 5.523 1 97.56 69 ASN B C 1
ATOM 1846 O O . ASN B 1 69 ? -10.039 16.469 5.047 1 97.56 69 ASN B O 1
ATOM 1850 N N . CYS B 1 70 ? -9.273 14.75 6.246 1 98.12 70 CYS B N 1
ATOM 1851 C CA . CYS B 1 70 ? -7.938 15.289 6.496 1 98.12 70 CYS B CA 1
ATOM 1852 C C . CYS B 1 70 ? -6.906 14.172 6.605 1 98.12 70 CYS B C 1
ATOM 1854 O O . CYS B 1 70 ? -7.078 13.242 7.395 1 98.12 70 CYS B O 1
ATOM 1856 N N . ILE B 1 71 ? -5.902 14.219 5.793 1 98.81 71 ILE B N 1
ATOM 1857 C CA . ILE B 1 71 ? -4.844 13.219 5.816 1 98.81 71 ILE B CA 1
ATOM 1858 C C . ILE B 1 71 ? -3.496 13.891 6.07 1 98.81 71 ILE B C 1
ATOM 1860 O O . ILE B 1 71 ? -3.186 14.922 5.457 1 98.81 71 ILE B O 1
ATOM 1864 N N . VAL B 1 72 ? -2.75 13.367 6.953 1 98.75 72 VAL B N 1
ATOM 1865 C CA . VAL B 1 72 ? -1.416 13.883 7.246 1 98.75 72 VAL B CA 1
ATOM 1866 C C . VAL B 1 72 ? -0.37 12.82 6.91 1 98.75 72 VAL B C 1
ATOM 1868 O O . VAL B 1 72 ? -0.382 11.727 7.477 1 98.75 72 VAL B O 1
ATOM 1871 N N . LEU B 1 73 ? 0.44 13.133 5.996 1 98.56 73 LEU B N 1
ATOM 1872 C CA . LEU B 1 73 ? 1.583 12.281 5.684 1 98.56 73 LEU B CA 1
ATOM 1873 C C . LEU B 1 73 ? 2.832 12.758 6.418 1 98.56 73 LEU B C 1
ATOM 1875 O O . LEU B 1 73 ? 3.027 13.969 6.602 1 98.56 73 LEU B O 1
ATOM 1879 N N . THR B 1 74 ? 3.662 11.867 6.758 1 97.81 74 THR B N 1
ATOM 1880 C CA . THR B 1 74 ? 4.973 12.18 7.312 1 97.81 74 THR B CA 1
ATOM 1881 C C . THR B 1 74 ? 6.047 11.281 6.715 1 97.81 74 THR B C 1
ATOM 1883 O O . THR B 1 74 ? 5.812 10.094 6.492 1 97.81 74 THR B O 1
ATOM 1886 N N . GLY B 1 75 ? 7.195 11.891 6.414 1 94.31 75 GLY B N 1
ATOM 1887 C CA . GLY B 1 75 ? 8.297 11.156 5.805 1 94.31 75 GLY B CA 1
ATOM 1888 C C . GLY B 1 75 ? 8.312 11.273 4.289 1 94.31 75 GLY B C 1
ATOM 1889 O O . GLY B 1 75 ? 7.348 11.734 3.684 1 94.31 75 GLY B O 1
ATOM 1890 N N . GLY B 1 76 ? 9.391 10.812 3.689 1 90.81 76 GLY B N 1
ATOM 1891 C CA . GLY B 1 76 ? 9.547 10.766 2.244 1 90.81 76 GLY B CA 1
ATOM 1892 C C . GLY B 1 76 ? 9.727 12.141 1.622 1 90.81 76 GLY B C 1
ATOM 1893 O O . GLY B 1 76 ? 9.344 12.359 0.471 1 90.81 76 GLY B O 1
ATOM 1894 N N . THR B 1 77 ? 10.156 13.102 2.33 1 86.5 77 THR B N 1
ATOM 1895 C CA . THR B 1 77 ? 10.219 14.469 1.822 1 86.5 77 THR B CA 1
ATOM 1896 C C . THR B 1 77 ? 11.656 14.844 1.465 1 86.5 77 THR B C 1
ATOM 1898 O O . THR B 1 77 ? 11.945 16 1.155 1 86.5 77 THR B O 1
ATOM 1901 N N . GLY B 1 78 ? 12.484 13.891 1.527 1 79.88 78 GLY B N 1
ATOM 1902 C CA . GLY B 1 78 ? 13.883 14.188 1.256 1 79.88 78 GLY B CA 1
ATOM 1903 C C . GLY B 1 78 ? 14.133 14.625 -0.173 1 79.88 78 GLY B C 1
ATOM 1904 O O . GLY B 1 78 ? 13.195 14.781 -0.956 1 79.88 78 GLY B O 1
ATOM 1905 N N . LEU B 1 79 ? 15.328 14.992 -0.439 1 74.38 79 LEU B N 1
ATOM 1906 C CA . LEU B 1 79 ? 15.703 15.562 -1.727 1 74.38 79 LEU B CA 1
ATOM 1907 C C . LEU B 1 79 ? 16.281 14.5 -2.646 1 74.38 79 LEU B C 1
ATOM 1909 O O . LEU B 1 79 ? 16.594 14.773 -3.809 1 74.38 79 LEU B O 1
ATOM 1913 N N . GLU B 1 80 ? 16.312 13.398 -2.201 1 69 80 GLU B N 1
ATOM 1914 C CA . GLU B 1 80 ? 16.922 12.367 -3.037 1 69 80 GLU B CA 1
ATOM 1915 C C . GLU B 1 80 ? 16.016 11.984 -4.195 1 69 80 GLU B C 1
ATOM 1917 O O . GLU B 1 80 ? 14.812 12.273 -4.164 1 69 80 GLU B O 1
ATOM 1922 N N . ARG B 1 81 ? 16.609 11.57 -5.285 1 58.06 81 ARG B N 1
ATOM 1923 C CA . ARG B 1 81 ? 15.922 11.195 -6.516 1 58.06 81 ARG B CA 1
ATOM 1924 C C . ARG B 1 81 ? 14.766 10.242 -6.227 1 58.06 81 ARG B C 1
ATOM 1926 O O . ARG B 1 81 ? 13.719 10.312 -6.875 1 58.06 81 ARG B O 1
ATOM 1933 N N . GLU B 1 82 ? 15 9.594 -5.273 1 65.56 82 GLU B N 1
ATOM 1934 C CA . GLU B 1 82 ? 14 8.562 -4.996 1 65.56 82 GLU B CA 1
ATOM 1935 C C . GLU B 1 82 ? 12.812 9.133 -4.23 1 65.56 82 GLU B C 1
ATOM 1937 O O . GLU B 1 82 ? 11.766 8.492 -4.133 1 65.56 82 GLU B O 1
ATOM 1942 N N . ASP B 1 83 ? 13.031 10.328 -3.951 1 69.19 83 ASP B N 1
ATOM 1943 C CA . ASP B 1 83 ? 11.93 10.938 -3.209 1 69.19 83 ASP B CA 1
ATOM 1944 C C . ASP B 1 83 ? 10.812 11.391 -4.152 1 69.19 83 ASP B C 1
ATOM 1946 O O . ASP B 1 83 ? 11 12.312 -4.945 1 69.19 83 ASP B O 1
ATOM 1950 N N . VAL B 1 84 ? 9.664 10.719 -4.02 1 87.69 84 VAL B N 1
ATOM 1951 C CA . VAL B 1 84 ? 8.586 10.953 -4.965 1 87.69 84 VAL B CA 1
ATOM 1952 C C . VAL B 1 84 ? 7.352 11.469 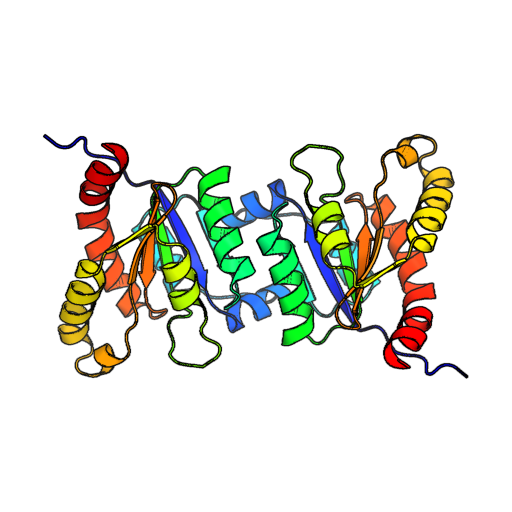-4.223 1 87.69 84 VAL B C 1
ATOM 1954 O O . VAL B 1 84 ? 6.355 11.852 -4.844 1 87.69 84 VAL B O 1
ATOM 1957 N N . THR B 1 85 ? 7.434 11.617 -2.938 1 92.56 85 THR B N 1
ATOM 1958 C CA . THR B 1 85 ? 6.242 11.891 -2.146 1 92.56 85 THR B CA 1
ATOM 1959 C C . THR B 1 85 ? 5.66 13.258 -2.498 1 92.56 85 THR B C 1
ATOM 1961 O O . THR B 1 85 ? 4.5 13.359 -2.898 1 92.56 85 THR B O 1
ATOM 1964 N N . ILE B 1 86 ? 6.5 14.273 -2.457 1 92.19 86 ILE B N 1
ATOM 1965 C CA . ILE B 1 86 ? 6.027 15.641 -2.658 1 92.19 86 ILE B CA 1
ATOM 1966 C C . ILE B 1 86 ? 5.539 15.812 -4.094 1 92.19 86 ILE B C 1
ATOM 1968 O O . ILE B 1 86 ? 4.48 16.391 -4.332 1 92.19 86 ILE B O 1
ATOM 1972 N N . GLU B 1 87 ? 6.312 15.359 -5.031 1 93.38 87 GLU B N 1
ATOM 1973 C CA . GLU B 1 87 ? 5.93 15.422 -6.438 1 93.38 87 GLU B CA 1
ATOM 1974 C C . GLU B 1 87 ? 4.598 14.719 -6.68 1 93.38 87 GLU B C 1
ATOM 1976 O O . GLU B 1 87 ? 3.744 15.227 -7.406 1 93.38 87 GLU B O 1
ATOM 1981 N N . THR B 1 88 ? 4.414 13.516 -6.117 1 95.69 88 THR B N 1
ATOM 1982 C CA . THR B 1 88 ? 3.168 12.766 -6.23 1 95.69 88 THR B CA 1
ATOM 1983 C C . THR B 1 88 ? 1.994 13.578 -5.691 1 95.69 88 THR B C 1
ATOM 1985 O O . THR B 1 88 ? 0.959 13.695 -6.348 1 95.69 88 THR B O 1
ATOM 1988 N N . LEU B 1 89 ? 2.16 14.172 -4.555 1 96.56 89 LEU B N 1
ATOM 1989 C CA . LEU B 1 89 ? 1.092 14.938 -3.92 1 96.56 89 LEU B CA 1
ATOM 1990 C C . LEU B 1 89 ? 0.739 16.172 -4.746 1 96.56 89 LEU B C 1
ATOM 1992 O O . LEU B 1 89 ? -0.439 16.484 -4.93 1 96.56 89 LEU B O 1
ATOM 1996 N N . LYS B 1 90 ? 1.746 16.844 -5.223 1 94.62 90 LYS B N 1
ATOM 1997 C CA . LYS B 1 90 ? 1.507 18.047 -6.027 1 94.62 90 LYS B CA 1
ATOM 1998 C C . LYS B 1 90 ? 0.691 17.719 -7.273 1 94.62 90 LYS B C 1
ATOM 2000 O O . LYS B 1 90 ? -0.13 18.516 -7.719 1 94.62 90 LYS B O 1
ATOM 2005 N N . GLU B 1 91 ? 0.948 16.562 -7.832 1 95.94 91 GLU B N 1
ATOM 2006 C CA . GLU B 1 91 ? 0.186 16.109 -8.992 1 95.94 91 GLU B CA 1
ATOM 2007 C C . GLU B 1 91 ? -1.259 15.797 -8.617 1 95.94 91 GLU B C 1
ATOM 2009 O O . GLU B 1 91 ? -2.158 15.891 -9.453 1 95.94 91 GLU B O 1
ATOM 2014 N N . MET B 1 92 ? -1.492 15.461 -7.383 1 97.25 92 MET B N 1
ATOM 2015 C CA . MET B 1 92 ? -2.824 15.086 -6.922 1 97.25 92 MET B CA 1
ATOM 2016 C C . MET B 1 92 ? -3.635 16.312 -6.523 1 97.25 92 MET B C 1
ATOM 2018 O O . MET B 1 92 ? -4.863 16.312 -6.633 1 97.25 92 MET B O 1
ATOM 2022 N N . PHE B 1 93 ? -2.967 17.344 -6.121 1 96.75 93 PHE B N 1
ATOM 2023 C CA . PHE B 1 93 ? -3.641 18.516 -5.582 1 96.75 93 PHE B CA 1
ATOM 2024 C C . PHE B 1 93 ? -4.477 19.203 -6.656 1 96.75 93 PHE B C 1
ATOM 2026 O O . PHE B 1 93 ? -3.99 19.469 -7.758 1 96.75 93 PHE B O 1
ATOM 2033 N N . GLU B 1 94 ? -5.633 19.438 -6.34 1 96 94 GLU B N 1
ATOM 2034 C CA . GLU B 1 94 ? -6.473 20.344 -7.125 1 96 94 GLU B CA 1
ATOM 2035 C C . GLU B 1 94 ? -6.125 21.797 -6.844 1 96 94 GLU B C 1
ATOM 2037 O O . GLU B 1 94 ? -6.152 22.641 -7.754 1 96 94 GLU B O 1
ATOM 2042 N N . LYS B 1 95 ? -5.867 22.078 -5.609 1 94.25 95 LYS B N 1
ATOM 2043 C CA . LYS B 1 95 ? -5.379 23.359 -5.117 1 94.25 95 LYS B CA 1
ATOM 2044 C C . LYS B 1 95 ? -4.262 23.172 -4.094 1 94.25 95 LYS B C 1
ATOM 2046 O O . LYS B 1 95 ? -4.43 22.438 -3.113 1 94.25 95 LYS B O 1
ATOM 2051 N N . GLU B 1 96 ? -3.232 23.766 -4.305 1 95.12 96 GLU B N 1
ATOM 2052 C CA . GLU B 1 96 ? -2.137 23.734 -3.342 1 95.12 96 GLU B CA 1
ATOM 2053 C C . GLU B 1 96 ? -2.248 24.875 -2.338 1 95.12 96 GLU B C 1
ATOM 2055 O O . GLU B 1 96 ? -2.629 26 -2.699 1 95.12 96 GLU B O 1
ATOM 2060 N N . LEU B 1 97 ? -1.927 24.609 -1.097 1 92.44 97 LEU B N 1
ATOM 2061 C CA . LEU B 1 97 ? -1.924 25.641 -0.053 1 92.44 97 LEU B CA 1
ATOM 2062 C C . LEU B 1 97 ? -0.506 26.125 0.228 1 92.44 97 LEU B C 1
ATOM 2064 O O . LEU B 1 97 ? 0.101 25.734 1.229 1 92.44 97 LEU B O 1
ATOM 2068 N N . GLU B 1 98 ? -0.09 27.078 -0.499 1 90.19 98 GLU B N 1
ATOM 2069 C CA . GLU B 1 98 ? 1.278 27.578 -0.439 1 90.19 98 GLU B CA 1
ATOM 2070 C C . GLU B 1 98 ? 1.574 28.203 0.917 1 90.19 98 GLU B C 1
ATOM 2072 O O . GLU B 1 98 ? 2.711 28.172 1.394 1 90.19 98 GLU B O 1
ATOM 2077 N N . GLY B 1 99 ? 0.594 28.812 1.517 1 87.5 99 GLY B N 1
ATOM 2078 C CA . GLY B 1 99 ? 0.756 29.438 2.82 1 87.5 99 GLY B CA 1
ATOM 2079 C C . GLY B 1 99 ? 1.235 28.469 3.889 1 87.5 99 GLY B C 1
ATOM 2080 O O . GLY B 1 99 ? 1.96 28.875 4.805 1 87.5 99 GLY B O 1
ATOM 2081 N N . PHE B 1 100 ? 0.763 27.281 3.725 1 90.12 100 PHE B N 1
ATOM 2082 C CA . PHE B 1 100 ? 1.212 26.297 4.703 1 90.12 100 PHE B CA 1
ATOM 2083 C C . PHE B 1 100 ? 2.725 26.125 4.645 1 90.12 100 PHE B C 1
ATOM 2085 O O . PHE B 1 100 ? 3.395 26.094 5.676 1 90.12 100 PHE B O 1
ATOM 2092 N N . LYS B 1 101 ? 3.211 25.922 3.447 1 87.38 101 LYS B N 1
ATOM 2093 C CA . LYS B 1 101 ? 4.648 25.75 3.254 1 87.38 101 LYS B CA 1
ATOM 2094 C C . LYS B 1 101 ? 5.43 26.906 3.885 1 87.38 101 LYS B C 1
ATOM 2096 O O . LYS B 1 101 ? 6.422 26.672 4.582 1 87.38 101 LYS B O 1
ATOM 2101 N N . ILE B 1 102 ? 5.004 28.062 3.711 1 87 102 ILE B N 1
ATOM 2102 C CA . ILE B 1 102 ? 5.688 29.266 4.168 1 87 102 ILE B CA 1
ATOM 2103 C C . ILE B 1 102 ? 5.672 29.328 5.695 1 87 102 ILE B C 1
ATOM 2105 O O . ILE B 1 102 ? 6.715 29.5 6.324 1 87 102 ILE B O 1
ATOM 2109 N N . ILE B 1 103 ? 4.473 29.172 6.273 1 86.12 103 ILE B N 1
ATOM 2110 C CA . ILE B 1 103 ? 4.332 29.25 7.723 1 86.12 103 ILE B CA 1
ATOM 2111 C C . ILE B 1 103 ? 5.133 28.141 8.383 1 86.12 103 ILE B C 1
ATOM 2113 O O . ILE B 1 103 ? 5.816 28.359 9.383 1 86.12 103 ILE B O 1
ATOM 2117 N N . PHE B 1 104 ? 5.039 26.938 7.836 1 89.69 104 PHE B N 1
ATOM 2118 C CA . PHE B 1 104 ? 5.781 25.812 8.383 1 89.69 104 PHE B CA 1
ATOM 2119 C C . PHE B 1 104 ? 7.281 26.094 8.352 1 89.69 104 PHE B C 1
ATOM 2121 O O . PHE B 1 104 ? 7.992 25.797 9.312 1 89.69 104 PHE B O 1
ATOM 2128 N N . GLN B 1 105 ? 7.734 26.609 7.242 1 86.25 105 GLN B N 1
ATOM 2129 C CA . GLN B 1 105 ? 9.148 26.922 7.113 1 86.25 105 GLN B CA 1
ATOM 2130 C C . GLN B 1 105 ? 9.57 28 8.117 1 86.25 105 GLN B C 1
ATOM 2132 O O . GLN B 1 105 ? 10.656 27.922 8.695 1 86.25 105 GLN B O 1
ATOM 2137 N N . LEU B 1 106 ? 8.797 28.938 8.234 1 85.56 106 LEU B N 1
ATOM 2138 C CA . LEU B 1 106 ? 9.086 30.031 9.164 1 85.56 106 LEU B CA 1
ATOM 2139 C C . LEU B 1 106 ? 9.195 29.5 10.594 1 85.56 106 LEU B C 1
ATOM 2141 O O . LEU B 1 106 ? 10.141 29.828 11.305 1 85.56 106 LEU B O 1
ATOM 2145 N N . LEU B 1 107 ? 8.234 28.719 10.953 1 85.69 107 LEU B N 1
ATOM 2146 C CA . LEU B 1 107 ? 8.227 28.172 12.305 1 85.69 107 LEU B CA 1
ATOM 2147 C C . LEU B 1 107 ? 9.367 27.188 12.508 1 85.69 107 LEU B C 1
ATOM 2149 O O . LEU B 1 107 ? 9.953 27.109 13.594 1 85.69 107 LEU B O 1
ATOM 2153 N N . SER B 1 108 ? 9.586 26.406 11.469 1 84.94 108 SER B N 1
ATOM 2154 C CA . SER B 1 108 ? 10.688 25.469 11.531 1 84.94 108 SER B CA 1
ATOM 2155 C C . SER B 1 108 ? 12.031 26.172 11.672 1 84.94 108 SER B C 1
ATOM 2157 O O . SER B 1 108 ? 12.945 25.672 12.32 1 84.94 108 SER B O 1
ATOM 2159 N N . TYR B 1 109 ? 12.094 27.328 10.977 1 84.81 109 TYR B N 1
ATOM 2160 C CA . TYR B 1 109 ? 13.312 28.125 11.031 1 84.81 109 TYR B CA 1
ATOM 2161 C C . TYR B 1 109 ? 13.648 28.516 12.469 1 84.81 109 TYR B C 1
ATOM 2163 O O . TYR B 1 109 ? 14.828 28.547 12.852 1 84.81 109 TYR B O 1
ATOM 2171 N N . GLU B 1 110 ? 12.688 28.797 13.188 1 83.5 110 GLU B N 1
ATOM 2172 C CA . GLU B 1 110 ? 12.898 29.172 14.586 1 83.5 110 GLU B CA 1
ATOM 2173 C C . GLU B 1 110 ? 13.477 28.031 15.391 1 83.5 110 GLU B C 1
ATOM 2175 O O . GLU B 1 110 ? 14.203 28.25 16.359 1 83.5 110 GLU B O 1
ATOM 2180 N N . GLU B 1 111 ? 13.203 26.828 14.945 1 79.38 111 GLU B N 1
ATOM 2181 C CA . GLU B 1 111 ? 13.633 25.656 15.703 1 79.38 111 GLU B CA 1
ATOM 2182 C C . GLU B 1 111 ? 14.961 25.109 15.18 1 79.38 111 GLU B C 1
ATOM 2184 O O . GLU B 1 111 ? 15.844 24.766 15.953 1 79.38 111 GLU B O 1
ATOM 2189 N N . VAL B 1 112 ? 15.07 24.984 13.805 1 76.44 112 VAL B N 1
ATOM 2190 C CA . VAL B 1 112 ? 16.219 24.266 13.273 1 76.44 112 VAL B CA 1
ATOM 2191 C C . VAL B 1 112 ? 17.047 25.188 12.375 1 76.44 112 VAL B C 1
ATOM 2193 O O . VAL B 1 112 ? 18.016 24.75 11.75 1 76.44 112 VAL B O 1
ATOM 2196 N N . ARG B 1 113 ? 16.703 26.406 12.242 1 80.75 113 ARG B N 1
ATOM 2197 C CA . ARG B 1 113 ? 17.406 27.469 11.547 1 80.75 113 ARG B CA 1
ATOM 2198 C C . ARG B 1 113 ? 17.547 27.141 10.062 1 80.75 113 ARG B C 1
ATOM 2200 O O . ARG B 1 113 ? 16.547 26.969 9.359 1 80.75 113 ARG B O 1
ATOM 2207 N N . PHE B 1 114 ? 18.797 27.031 9.555 1 73.62 114 PHE B N 1
ATOM 2208 C CA . PHE B 1 114 ? 19.047 26.969 8.125 1 73.62 114 PHE B CA 1
ATOM 2209 C C . PHE B 1 114 ? 18.703 25.594 7.57 1 73.62 114 PHE B C 1
ATOM 2211 O O . PHE B 1 114 ? 18.5 25.438 6.363 1 73.62 114 PHE B O 1
ATOM 2218 N N . ARG B 1 115 ? 18.453 24.672 8.438 1 72.88 115 ARG B N 1
ATOM 2219 C CA . ARG B 1 115 ? 18.125 23.328 7.977 1 72.88 115 ARG B CA 1
ATOM 2220 C C . ARG B 1 115 ? 16.734 23.281 7.352 1 72.88 115 ARG B C 1
ATOM 2222 O O . ARG B 1 115 ? 16.406 22.344 6.629 1 72.88 115 ARG B O 1
ATOM 2229 N N . THR B 1 116 ? 16.031 24.312 7.629 1 76 116 THR B N 1
ATOM 2230 C CA . THR B 1 116 ? 14.672 24.406 7.121 1 76 116 THR B CA 1
ATOM 2231 C C . THR B 1 116 ? 14.672 24.578 5.605 1 76 116 THR B C 1
ATOM 2233 O O . THR B 1 116 ? 13.656 24.344 4.949 1 76 116 THR B O 1
ATOM 2236 N N . ILE B 1 117 ? 15.734 25.016 5.086 1 72.19 117 ILE B N 1
ATOM 2237 C CA . ILE B 1 117 ? 15.836 25.266 3.65 1 72.19 117 ILE B CA 1
ATOM 2238 C C . ILE B 1 117 ? 15.555 23.969 2.881 1 72.19 117 ILE B C 1
ATOM 2240 O O . ILE B 1 117 ? 15.023 24.016 1.768 1 72.19 117 ILE B O 1
ATOM 2244 N N . LEU B 1 118 ? 15.773 22.906 3.539 1 72.94 118 LEU B N 1
ATOM 2245 C CA . LEU B 1 118 ? 15.664 21.625 2.867 1 72.94 118 LEU B CA 1
ATOM 2246 C C . LEU B 1 118 ? 14.258 21.047 3.018 1 72.94 118 LEU B C 1
ATOM 2248 O O . LEU B 1 118 ? 13.922 20.047 2.385 1 72.94 118 LEU B O 1
ATOM 2252 N N . SER B 1 119 ? 13.508 21.781 3.799 1 77.94 119 SER B N 1
ATOM 2253 C CA . SER B 1 119 ? 12.188 21.219 4.062 1 77.94 119 SER B CA 1
ATOM 2254 C C . SER B 1 119 ? 11.281 21.344 2.844 1 77.94 119 SER B C 1
ATOM 2256 O O . SER B 1 119 ? 11.297 22.359 2.154 1 77.94 119 SER B O 1
ATOM 2258 N N . ARG B 1 120 ? 10.539 20.375 2.582 1 84.38 120 ARG B N 1
ATOM 2259 C CA . ARG B 1 120 ? 9.633 20.391 1.439 1 84.38 120 ARG B CA 1
ATOM 2260 C C . ARG B 1 120 ? 8.203 20.078 1.874 1 84.38 120 ARG B C 1
ATOM 2262 O O . ARG B 1 120 ? 7.434 19.484 1.121 1 84.38 120 ARG B O 1
ATOM 2269 N N . ALA B 1 121 ? 7.898 20.484 3.104 1 91 121 ALA B N 1
ATOM 2270 C CA . ALA B 1 121 ? 6.531 20.297 3.584 1 91 121 ALA B CA 1
ATOM 2271 C C . ALA B 1 121 ? 5.531 20.984 2.656 1 91 121 ALA B C 1
ATOM 2273 O O . ALA B 1 121 ? 5.816 22.047 2.105 1 91 121 ALA B O 1
ATOM 2274 N N . THR B 1 122 ? 4.391 20.438 2.469 1 94.88 122 THR B N 1
ATOM 2275 C CA . THR B 1 122 ? 3.379 21.016 1.593 1 94.88 122 THR B CA 1
ATOM 2276 C C . THR B 1 122 ? 1.978 20.609 2.053 1 94.88 122 THR B C 1
ATOM 2278 O O . THR B 1 122 ? 1.825 19.797 2.969 1 94.88 122 THR B O 1
ATOM 2281 N N . ALA B 1 123 ? 1 21.297 1.545 1 96.56 123 ALA B N 1
ATOM 2282 C CA . ALA B 1 123 ? -0.406 20.984 1.793 1 96.56 123 ALA B CA 1
ATOM 2283 C C . ALA B 1 123 ? -1.269 21.344 0.587 1 96.56 123 ALA B C 1
ATOM 2285 O O . ALA B 1 123 ? -0.894 22.203 -0.219 1 96.56 123 ALA B O 1
ATOM 2286 N N . GLY B 1 124 ? -2.371 20.688 0.476 1 97.06 124 GLY B N 1
ATOM 2287 C CA . GLY B 1 124 ? -3.293 20.953 -0.618 1 97.06 124 GLY B CA 1
ATOM 2288 C C . GLY B 1 124 ? -4.621 20.234 -0.463 1 97.06 124 GLY B C 1
ATOM 2289 O O . GLY B 1 124 ? -4.863 19.578 0.551 1 97.06 124 GLY B O 1
ATOM 2290 N N . ILE B 1 125 ? -5.457 20.516 -1.45 1 96.88 125 ILE B N 1
ATOM 2291 C CA . ILE B 1 125 ? -6.789 19.938 -1.466 1 96.88 125 ILE B CA 1
ATOM 2292 C C . ILE B 1 125 ? -6.887 18.906 -2.596 1 96.88 125 ILE B C 1
ATOM 2294 O O . ILE B 1 125 ? -6.441 19.172 -3.715 1 96.88 125 ILE B O 1
ATOM 2298 N N . TYR B 1 126 ? -7.34 17.781 -2.275 1 97.69 126 TYR B N 1
ATOM 2299 C CA . TYR B 1 126 ? -7.605 16.703 -3.221 1 97.69 126 TYR B CA 1
ATOM 2300 C C . TYR B 1 126 ? -8.906 15.992 -2.879 1 97.69 126 TYR B C 1
ATOM 2302 O O . TYR B 1 126 ? -9.07 15.484 -1.769 1 97.69 126 TYR B O 1
ATOM 2310 N N . ARG B 1 127 ? -9.906 15.961 -3.791 1 96.94 127 ARG B N 1
ATOM 2311 C CA . ARG B 1 127 ? -11.195 15.305 -3.604 1 96.94 127 ARG B CA 1
ATOM 2312 C C . ARG B 1 127 ? -11.859 15.758 -2.303 1 96.94 127 ARG B C 1
ATOM 2314 O O . ARG B 1 127 ? -12.266 14.922 -1.488 1 96.94 127 ARG B O 1
ATOM 2321 N N . LYS B 1 128 ? -11.828 17.031 -2.031 1 95.06 128 LYS B N 1
ATOM 2322 C CA . LYS B 1 128 ? -12.453 17.672 -0.883 1 95.06 128 LYS B CA 1
ATOM 2323 C C . LYS B 1 128 ? -11.789 17.25 0.421 1 95.06 128 LYS B C 1
ATOM 2325 O O . LYS B 1 128 ? -12.391 17.344 1.492 1 95.06 128 LYS B O 1
ATOM 2330 N N . THR B 1 129 ? -10.625 16.719 0.3 1 97.31 129 THR B N 1
ATOM 2331 C CA . THR B 1 129 ? -9.852 16.297 1.464 1 97.31 129 THR B CA 1
ATOM 2332 C C . THR B 1 129 ? -8.602 17.156 1.621 1 97.31 129 THR B C 1
ATOM 2334 O O . THR B 1 129 ? -7.918 17.453 0.639 1 97.31 129 THR B O 1
ATOM 2337 N N . LEU B 1 130 ? -8.43 17.625 2.803 1 97.44 130 LEU B N 1
ATOM 2338 C CA . LEU B 1 130 ? -7.223 18.375 3.137 1 97.44 130 LEU B CA 1
ATOM 2339 C C . LEU B 1 130 ? -6.051 17.438 3.41 1 97.44 130 LEU B C 1
ATOM 2341 O O . LEU B 1 130 ? -6.156 16.531 4.242 1 97.44 130 LEU B O 1
ATOM 2345 N N . ILE B 1 131 ? -4.938 17.625 2.684 1 98.44 131 ILE B N 1
ATOM 2346 C CA . ILE B 1 131 ? -3.781 16.75 2.816 1 98.44 131 ILE B CA 1
ATOM 2347 C C . ILE B 1 131 ? -2.551 17.562 3.199 1 98.44 131 ILE B C 1
ATOM 2349 O O . ILE B 1 131 ? -2.26 18.594 2.572 1 98.44 131 ILE B O 1
ATOM 2353 N N . TYR B 1 132 ? -1.882 17.156 4.246 1 97.75 132 TYR B N 1
ATOM 2354 C CA . TYR B 1 132 ? -0.607 17.734 4.672 1 97.75 132 TYR B CA 1
ATOM 2355 C C . TYR B 1 132 ? 0.527 16.734 4.473 1 97.75 132 TYR B C 1
ATOM 2357 O O . TYR B 1 132 ? 0.349 15.531 4.684 1 97.75 132 TYR B O 1
ATOM 2365 N N . SER B 1 133 ? 1.647 17.188 4.133 1 97.44 133 SER B N 1
ATOM 2366 C CA . SER B 1 133 ? 2.855 16.375 4.098 1 97.44 133 SER B CA 1
ATOM 2367 C C . SER B 1 133 ? 3.971 17 4.93 1 97.44 133 SER B C 1
ATOM 2369 O O . SER B 1 133 ? 4.398 18.125 4.66 1 97.44 133 SER B O 1
ATOM 2371 N N . LEU B 1 134 ? 4.402 16.281 5.898 1 96.5 134 LEU B N 1
ATOM 2372 C CA . LEU B 1 134 ? 5.414 16.75 6.836 1 96.5 134 LEU B CA 1
ATOM 2373 C C . LEU B 1 134 ? 6.699 15.945 6.711 1 96.5 134 LEU B C 1
ATOM 2375 O O . LEU B 1 134 ? 6.66 14.773 6.316 1 96.5 134 LEU B O 1
ATOM 2379 N N . PRO B 1 135 ? 7.832 16.578 7.086 1 93.5 135 PRO B N 1
ATOM 2380 C CA . PRO B 1 135 ? 9.055 15.781 7.207 1 93.5 135 PRO B CA 1
ATOM 2381 C C . PRO B 1 135 ? 8.922 14.648 8.211 1 93.5 135 PRO B C 1
ATOM 2383 O O . PRO B 1 135 ? 8.055 14.695 9.094 1 93.5 135 PRO B O 1
ATOM 2386 N N . GLY B 1 136 ? 9.766 13.711 8.164 1 94.12 136 GLY B N 1
ATOM 2387 C CA . GLY B 1 136 ? 9.664 12.484 8.938 1 94.12 136 GLY B CA 1
ATOM 2388 C C . GLY B 1 136 ? 10.117 12.641 10.375 1 94.12 136 GLY B C 1
ATOM 2389 O O . GLY B 1 136 ? 9.844 11.781 11.219 1 94.12 136 GLY B O 1
ATOM 2390 N N . SER B 1 137 ? 10.727 13.688 10.727 1 92.69 137 SER B N 1
ATOM 2391 C CA . SER B 1 137 ? 11.25 13.844 12.07 1 92.69 137 SER B CA 1
ATOM 2392 C C . SER B 1 137 ? 10.133 14.125 13.078 1 92.69 137 SER B C 1
ATOM 2394 O O . SER B 1 137 ? 9.172 14.82 12.758 1 92.69 137 SER B O 1
ATOM 2396 N N . LEU B 1 138 ? 10.383 13.586 14.281 1 95.44 138 LEU B N 1
ATOM 2397 C CA . LEU B 1 138 ? 9.391 13.766 15.328 1 95.44 138 LEU B CA 1
ATOM 2398 C C . LEU B 1 138 ? 9.172 15.242 15.625 1 95.44 138 LEU B C 1
ATOM 2400 O O . LEU B 1 138 ? 8.039 15.688 15.797 1 95.44 138 LEU B O 1
ATOM 2404 N N . ASN B 1 139 ? 10.25 16.031 15.633 1 93.12 139 ASN B N 1
ATOM 2405 C CA . ASN B 1 139 ? 10.141 17.453 15.906 1 93.12 139 ASN B CA 1
ATOM 2406 C C . ASN B 1 139 ? 9.32 18.172 14.836 1 93.12 139 ASN B C 1
ATOM 2408 O O . ASN B 1 139 ? 8.508 19.047 15.141 1 93.12 139 ASN B O 1
ATOM 2412 N N . ALA B 1 140 ? 9.547 17.844 13.609 1 92.75 140 ALA B N 1
ATOM 2413 C CA . ALA B 1 140 ? 8.766 18.422 12.516 1 92.75 140 ALA B CA 1
ATOM 2414 C C . ALA B 1 140 ? 7.289 18.062 12.656 1 92.75 140 ALA B C 1
ATOM 2416 O O . ALA B 1 140 ? 6.414 18.891 12.391 1 92.75 140 ALA B O 1
ATOM 2417 N N . CYS B 1 141 ? 7.016 16.828 13.055 1 96.75 141 CYS B N 1
ATOM 2418 C CA . CYS B 1 141 ? 5.641 16.375 13.227 1 96.75 141 CYS B CA 1
ATOM 2419 C C . CYS B 1 141 ? 4.973 17.109 14.391 1 96.75 141 CYS B C 1
ATOM 2421 O O . CYS B 1 141 ? 3.793 17.453 14.312 1 96.75 141 CYS B O 1
ATOM 2423 N N . LYS B 1 142 ? 5.707 17.328 15.469 1 96 142 LYS B N 1
ATOM 2424 C CA . LYS B 1 142 ? 5.176 18.094 16.594 1 96 142 LYS B CA 1
ATOM 2425 C C . LYS B 1 142 ? 4.789 19.5 16.172 1 96 142 LYS B C 1
ATOM 2427 O O . LYS B 1 142 ? 3.705 19.984 16.5 1 96 142 LYS B O 1
ATOM 2432 N N . LEU B 1 143 ? 5.68 20.141 15.469 1 93.12 143 LEU B N 1
ATOM 2433 C CA . LEU B 1 143 ? 5.414 21.484 14.969 1 93.12 143 LEU B CA 1
ATOM 2434 C C . LEU B 1 143 ? 4.215 21.484 14.023 1 93.12 143 LEU B C 1
ATOM 2436 O O . LEU B 1 143 ? 3.324 22.328 14.141 1 93.12 143 LEU B O 1
ATOM 2440 N N . GLY B 1 144 ? 4.199 20.578 13.031 1 94.56 144 GLY B N 1
ATOM 2441 C CA . GLY B 1 144 ? 3.105 20.469 12.086 1 94.56 144 GLY B CA 1
ATOM 2442 C C . GLY B 1 144 ? 1.763 20.219 12.742 1 94.56 144 GLY B C 1
ATOM 2443 O O . GLY B 1 144 ? 0.753 20.812 12.352 1 94.56 144 GLY B O 1
ATOM 2444 N N . ALA B 1 145 ? 1.783 19.359 13.75 1 96.75 145 ALA B N 1
ATOM 2445 C CA . ALA B 1 145 ? 0.547 19.016 14.445 1 96.75 145 ALA B CA 1
ATOM 2446 C C . ALA B 1 145 ? -0.078 20.25 15.094 1 96.75 145 ALA B C 1
ATOM 2448 O O . ALA B 1 145 ? -1.304 20.375 15.133 1 96.75 145 ALA B O 1
ATOM 2449 N N . LYS B 1 146 ? 0.719 21.109 15.578 1 93.12 146 LYS B N 1
ATOM 2450 C CA . LYS B 1 146 ? 0.22 22.328 16.188 1 93.12 146 LYS B CA 1
ATOM 2451 C C . LYS B 1 146 ? -0.544 23.172 15.164 1 93.12 146 LYS B C 1
ATOM 2453 O O . LYS B 1 146 ? -1.644 23.656 15.445 1 93.12 146 LYS B O 1
ATOM 2458 N N . ILE B 1 147 ? 0.027 23.344 13.992 1 91.31 147 ILE B N 1
ATOM 2459 C CA . ILE B 1 147 ? -0.585 24.125 12.93 1 91.31 147 ILE B CA 1
ATOM 2460 C C . ILE B 1 147 ? -1.866 23.438 12.453 1 91.31 147 ILE B C 1
ATOM 2462 O O . ILE B 1 147 ? -2.908 24.078 12.312 1 91.31 147 ILE B O 1
ATOM 2466 N N . ILE B 1 148 ? -1.81 22.172 12.234 1 95 148 ILE B N 1
ATOM 2467 C CA . ILE B 1 148 ? -2.883 21.375 11.648 1 95 148 ILE B CA 1
ATOM 2468 C C . ILE B 1 148 ? -4.102 21.406 12.57 1 95 148 ILE B C 1
ATOM 2470 O O . ILE B 1 148 ? -5.227 21.625 12.109 1 95 148 ILE B O 1
ATOM 2474 N N . LYS B 1 149 ? -3.877 21.203 13.812 1 93.81 149 LYS B N 1
ATOM 2475 C CA . LYS B 1 149 ? -4.977 21.172 14.773 1 93.81 149 LYS B CA 1
ATOM 2476 C C . LYS B 1 149 ? -5.684 22.531 14.836 1 93.81 149 LYS B C 1
ATOM 2478 O O . LYS B 1 149 ? -6.906 22.594 14.992 1 93.81 149 LYS B O 1
ATOM 2483 N N . GLU B 1 150 ? -4.992 23.547 14.656 1 89.5 150 GLU B N 1
ATOM 2484 C CA . GLU B 1 150 ? -5.539 24.906 14.789 1 89.5 150 GLU B CA 1
ATOM 2485 C C . GLU B 1 150 ? -6.277 25.328 13.523 1 89.5 150 GLU B C 1
ATOM 2487 O O . GLU B 1 150 ? -7.312 26 13.602 1 89.5 150 GLU B O 1
ATOM 2492 N N . GLU B 1 151 ? -5.797 24.906 12.391 1 88.94 151 GLU B N 1
ATOM 2493 C CA . GLU B 1 151 ? -6.238 25.547 11.148 1 88.94 151 GLU B CA 1
ATOM 2494 C C . GLU B 1 151 ? -7.148 24.609 10.352 1 88.94 151 GLU B C 1
ATOM 2496 O O . GLU B 1 151 ? -7.922 25.062 9.508 1 88.94 151 GLU B O 1
ATOM 2501 N N . SER B 1 152 ? -7.07 23.312 10.523 1 91.19 152 SER B N 1
ATOM 2502 C CA . SER B 1 152 ? -7.707 22.359 9.625 1 91.19 152 SER B CA 1
ATOM 2503 C C . SER B 1 152 ? -9.219 22.547 9.578 1 91.19 152 SER B C 1
ATOM 2505 O O . SER B 1 152 ? -9.82 22.5 8.508 1 91.19 152 SER B O 1
ATOM 2507 N N . SER B 1 153 ? -9.797 22.719 10.75 1 87.94 153 SER B N 1
ATOM 2508 C CA . SER B 1 153 ? -11.242 22.906 10.805 1 87.94 153 SER B CA 1
ATOM 2509 C C . SER B 1 153 ? -11.672 24.109 9.969 1 87.94 153 SER B C 1
ATOM 2511 O O . SER B 1 153 ? -12.664 24.031 9.234 1 87.94 153 SER B O 1
ATOM 2513 N N . HIS B 1 154 ? -10.969 25.172 10.109 1 87.38 154 HIS B N 1
ATOM 2514 C CA . HIS B 1 154 ? -11.258 26.406 9.383 1 87.38 154 HIS B CA 1
ATOM 2515 C C . HIS B 1 154 ? -11.125 26.188 7.875 1 87.38 154 HIS B C 1
ATOM 2517 O O . HIS B 1 154 ? -12 26.609 7.109 1 87.38 154 HIS B O 1
ATOM 2523 N N . ILE B 1 155 ? -10.07 25.609 7.438 1 87.31 155 ILE B N 1
ATOM 2524 C CA . ILE B 1 155 ? -9.797 25.375 6.023 1 87.31 155 ILE B CA 1
ATOM 2525 C C . ILE B 1 155 ? -10.867 24.469 5.434 1 87.31 155 ILE B C 1
ATOM 2527 O O . ILE B 1 155 ? -11.391 24.734 4.348 1 87.31 155 ILE B O 1
ATOM 2531 N N . LEU B 1 156 ? -11.203 23.406 6.145 1 89.62 156 LEU B N 1
ATOM 2532 C CA . LEU B 1 156 ? -12.195 22.438 5.672 1 89.62 156 LEU B CA 1
ATOM 2533 C C . LEU B 1 156 ? -13.555 23.109 5.496 1 89.62 156 LEU B C 1
ATOM 2535 O O . LEU B 1 156 ? -14.32 22.75 4.602 1 89.62 156 LEU B O 1
ATOM 2539 N N . GLY B 1 157 ? -13.836 24.031 6.355 1 85.81 157 GLY B N 1
ATOM 2540 C CA . GLY B 1 157 ? -15.062 24.797 6.223 1 85.81 157 GLY B CA 1
ATOM 2541 C C . GLY B 1 157 ? -15.188 25.5 4.879 1 85.81 157 GLY B C 1
ATOM 2542 O O . GLY B 1 157 ? -16.297 25.625 4.34 1 85.81 157 GLY B O 1
ATOM 2543 N N . HIS B 1 158 ? -14.094 25.938 4.355 1 81.44 158 HIS B N 1
ATOM 2544 C CA . HIS B 1 158 ? -14.062 26.609 3.057 1 81.44 158 HIS B CA 1
ATOM 2545 C C . HIS B 1 158 ? -14.172 25.594 1.917 1 81.44 158 HIS B C 1
ATOM 2547 O O . HIS B 1 158 ? -14.719 25.906 0.855 1 81.44 158 HIS B O 1
ATOM 2553 N N . VAL B 1 159 ? -13.656 24.406 2.105 1 77.06 159 VAL B N 1
ATOM 2554 C CA . VAL B 1 159 ? -13.617 23.359 1.077 1 77.06 159 VAL B CA 1
ATOM 2555 C C . VAL B 1 159 ? -15.016 22.797 0.865 1 77.06 159 VAL B C 1
ATOM 2557 O O . VAL B 1 159 ? -15.406 22.5 -0.267 1 77.06 159 VAL B O 1
ATOM 2560 N N . VAL B 1 160 ? -15.695 22.547 1.877 1 69.19 160 VAL B N 1
ATOM 2561 C CA . VAL B 1 160 ? -17.031 21.953 1.805 1 69.19 160 VAL B CA 1
ATOM 2562 C C . VAL B 1 160 ? -18.016 22.969 1.229 1 69.19 160 VAL B C 1
ATOM 2564 O O . VAL B 1 160 ? -19.016 22.578 0.622 1 69.19 160 VAL B O 1
ATOM 2567 N N . LYS B 1 161 ? -17.906 24.203 1.49 1 66.69 161 LYS B N 1
ATOM 2568 C CA . LYS B 1 161 ? -18.828 25.203 0.971 1 66.69 161 LYS B CA 1
ATOM 2569 C C . LYS B 1 161 ? -18.797 25.234 -0.554 1 66.69 161 LYS B C 1
ATOM 2571 O O . LYS B 1 161 ? -19.797 25.609 -1.187 1 66.69 161 LYS B O 1
ATOM 2576 N N . GLU B 1 162 ? -17.828 24.844 -1.158 1 54.56 162 GLU B N 1
ATOM 2577 C CA . GLU B 1 162 ? -17.844 24.859 -2.617 1 54.56 162 GLU B CA 1
ATOM 2578 C C . GLU B 1 162 ? -18.484 23.594 -3.186 1 54.56 162 GLU B C 1
ATOM 2580 O O . GLU B 1 162 ? -19.172 23.641 -4.211 1 54.56 162 GLU B O 1
#

Foldseek 3Di:
DQPQDDFAEEEEEEAAVQVVCVVVVHDHDQLQRVCLCVLSVHPYYDYHYLDLVRLVVVVVCCCPPVVGQEYEYEALFFDDPSRCNLVSVVVQAPFWDVVVLVVLLVVVCVVPNPVSVRWDWTWHDHPLHTYTYWYRDNVRSVSVSVVCVPCVRVVSSVSVVD/DQPQDDFAEEEEEEAAVQVVCVVVVHDHDQLQRVCLCVLSVHPYYDYHYLDLVRLVVVVVCCCPPVVGQEYEYEALFFDDPSRCNLVSVVVQAPFWDVVVLVVLLVVVCVVPNPVSVRWDWTWHDHPLHTYTYWYRDNVRSVSVSVVCVPCVSVVSSVSVVD

Solvent-accessible surface area (backbone atoms only — not comparable to full-atom values): 16739 Å² total; per-residue (Å²): 129,74,58,80,36,82,73,35,31,31,32,37,30,29,32,48,70,54,36,51,36,46,26,62,71,43,89,74,87,54,68,35,52,51,50,51,32,61,76,59,61,34,70,32,39,51,72,34,40,59,36,59,38,30,47,52,29,50,52,52,45,42,40,73,73,68,61,35,43,26,37,40,35,30,26,38,41,61,85,51,88,67,42,33,45,53,62,46,50,60,71,56,33,78,42,71,37,64,66,50,32,52,54,52,39,55,57,38,27,76,74,57,41,77,63,33,75,67,58,57,44,42,32,27,32,40,95,79,18,42,38,39,40,32,46,52,45,53,68,50,40,55,56,48,48,56,51,46,70,68,42,44,30,62,55,44,22,60,54,69,72,104,129,74,59,78,36,82,73,35,31,31,32,38,31,30,33,49,70,54,36,51,36,46,26,62,71,43,89,74,88,54,67,33,52,51,48,50,32,62,76,60,63,35,69,32,38,50,73,36,40,58,36,57,38,31,48,54,29,51,54,51,44,40,41,70,74,69,60,36,42,27,40,40,33,29,27,38,39,59,85,51,87,66,41,34,45,55,63,46,48,60,72,55,34,78,42,71,37,65,64,52,34,53,52,52,39,55,58,39,27,75,73,58,42,77,63,34,75,66,57,56,44,42,33,27,32,39,95,79,19,42,38,38,38,33,46,50,46,53,68,50,39,55,56,50,48,57,53,48,71,70,43,44,30,61,53,44,24,59,54,70,71,106

InterPro domains:
  IPR001453 MoaB/Mog domain [PF00994] (10-148)
  IPR001453 MoaB/Mog domain [SM00852] (10-155)
  IPR001453 MoaB/Mog domain [TIGR00177] (7-149)
  IPR001453 MoaB/Mog domain [cd00886] (8-159)
  IPR008284 Molybdenum cofactor biosynthesis, conserved site [PS01078] (70-83)
  IPR012245 Molybdenum cofactor biosynthesis protein MoaB [PIRSF006443] (3-160)
  IPR012245 Molybdenum cofactor biosynthesis protein MoaB [PTHR43232] (8-160)
  IPR036425 MoaB/Mog-like domain superfamily [G3DSA:3.40.980.10] (6-162)
  IPR036425 MoaB/Mog-like domain superfamily [SSF53218] (6-158)

Organism: Methanocaldococcus infernus (strain DSM 11812 / JCM 15783 / ME) (NCBI:txid573063)